Protein AF-A0AAX0TQ65-F1 (afdb_monomer)

pLD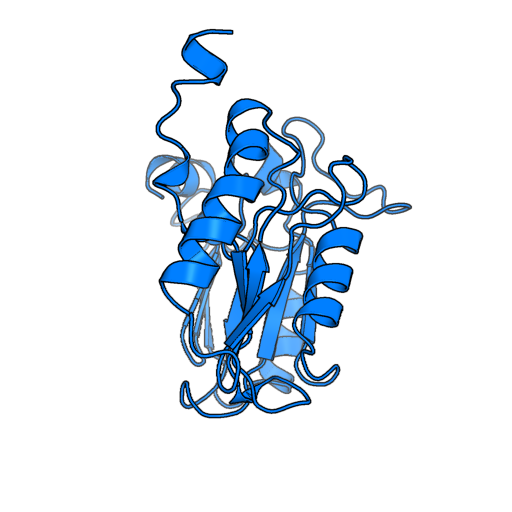DT: mean 98.59, std 0.8, range [89.56, 98.94]

InterPro domains:
  IPR007079 Succinylarginine dihydrolase [PF04996] (2-208)
  IPR037031 Succinylarginine dihydrolase superfamily [G3DSA:3.75.10.20] (1-208)

Solvent-accessible surface area (backbone atoms only — not comparable to full-atom values): 10838 Å² total; per-residue (Å²): 107,70,69,50,77,65,62,72,64,78,74,57,54,52,35,48,30,34,77,31,57,31,53,38,20,78,84,55,33,31,18,33,33,28,16,25,28,45,79,40,70,58,48,36,67,42,34,72,57,49,47,53,51,48,45,67,75,53,57,55,67,88,51,29,46,79,41,77,47,56,67,87,38,80,74,34,7,25,47,25,33,32,28,49,37,52,34,20,67,57,88,79,43,64,40,40,34,40,38,47,18,32,35,46,91,98,49,85,73,44,39,89,78,36,78,56,41,26,17,42,63,23,50,54,49,48,41,57,74,31,35,45,40,76,93,29,60,44,79,44,51,40,18,31,72,42,28,51,64,62,42,71,44,46,60,48,43,36,52,55,52,40,34,35,38,43,28,40,69,62,42,36,66,56,43,73,60,52,54,50,51,44,52,75,72,27,75,81,46,40,78,47,66,46,50,55,95,82,50,38,70,66,53,36,61,74,74,89

Foldseek 3Di:
DVCLQPDPVVVPCLQQWAWDQLQFAPLSAIETEGFCQLVRSSCNVCQVVSLVVCCVVVVPPVRYDYHGYDDNDQQQQGRHNLQKAWEAADPNHHTAIEGEWQEEPPDPQHADAAHTRGYPVNVVVSCVRRRGDPLRYDYFYFRNVLVNLPCNGLNLAWHDDYLEIEGEQRGGPPVVVVQVVSPVRYPPHDYHYDYCVVANSNNSNVVD

Nearest PDB structures (foldseek):
  1yni-assembly2_C  TM=1.004E+00  e=3.865E-44  Escherichia coli
  1ynh-assembly2_C  TM=1.003E+00  e=1.801E-43  Escherichia coli
  1ynf-assembly1_F  TM=1.004E+00  e=1.315E-42  Escherichia coli
  8hl5-assembly1_AS3P  TM=2.923E-01  e=5.019E+00  Sulfolobus acidocaldarius DSM 639

Structure (mmCIF, N/CA/C/O backbone):
data_AF-A0AAX0TQ65-F1
#
_entry.id   AF-A0AAX0TQ65-F1
#
loop_
_atom_site.group_PDB
_atom_site.id
_atom_site.type_symbol
_atom_site.label_atom_id
_atom_site.label_alt_id
_atom_site.label_comp_id
_atom_site.label_asym_id
_atom_site.label_entity_id
_atom_site.label_seq_id
_atom_site.pdbx_PDB_ins_code
_atom_site.Cartn_x
_atom_site.Cartn_y
_atom_site.Cartn_z
_atom_site.occupancy
_atom_site.B_iso_or_equiv
_atom_site.auth_seq_id
_atom_site.auth_comp_id
_atom_site.auth_asym_id
_atom_site.auth_atom_id
_atom_site.pdbx_PDB_model_num
ATOM 1 N N . TRP A 1 1 ? 3.500 25.730 -11.148 1.00 96.25 1 TRP A N 1
ATOM 2 C CA . TRP A 1 1 ? 2.752 25.697 -9.876 1.00 96.25 1 TRP A CA 1
ATOM 3 C C . TRP A 1 1 ? 1.247 25.542 -10.043 1.00 96.25 1 TRP A C 1
ATOM 5 O O . TRP A 1 1 ? 0.735 24.639 -9.406 1.00 96.25 1 TRP A O 1
ATOM 15 N N . LEU A 1 2 ? 0.541 26.310 -10.895 1.00 98.31 2 LEU A N 1
ATOM 16 C CA . LEU A 1 2 ? -0.923 26.154 -11.071 1.00 98.31 2 LEU A CA 1
ATOM 17 C C . LEU A 1 2 ? -1.361 24.701 -11.324 1.00 98.31 2 LEU A C 1
ATOM 19 O O . LEU A 1 2 ? -2.196 24.185 -10.591 1.00 98.31 2 LEU A O 1
ATOM 23 N N . SER A 1 3 ? -0.735 24.017 -12.289 1.00 98.50 3 SER A N 1
ATOM 24 C CA . SER A 1 3 ? -0.988 22.587 -12.542 1.00 98.50 3 SER A CA 1
ATOM 25 C C . SER A 1 3 ? -0.781 21.720 -11.289 1.00 98.50 3 SER A C 1
ATOM 27 O O . SER A 1 3 ? -1.604 20.863 -10.993 1.00 98.50 3 SER A O 1
ATOM 29 N N . SER A 1 4 ? 0.267 21.986 -10.505 1.00 98.12 4 SER A N 1
ATOM 30 C CA . SER A 1 4 ? 0.607 21.222 -9.300 1.00 98.12 4 SER A CA 1
ATOM 31 C C . SER A 1 4 ? -0.415 21.354 -8.168 1.00 98.12 4 SER A C 1
ATOM 33 O O . SER A 1 4 ? -0.498 20.452 -7.347 1.00 98.12 4 SER A O 1
ATOM 35 N N . VAL A 1 5 ? -1.173 22.452 -8.113 1.00 98.56 5 VAL A N 1
ATOM 36 C CA . VAL A 1 5 ? -2.198 22.706 -7.080 1.00 98.56 5 VAL A CA 1
ATOM 37 C C . VAL A 1 5 ? -3.630 22.585 -7.614 1.00 98.56 5 VAL A C 1
ATOM 39 O O . VAL A 1 5 ? -4.576 22.871 -6.893 1.00 98.56 5 VAL A O 1
ATOM 42 N N . SER A 1 6 ? -3.788 22.169 -8.875 1.00 98.50 6 SER A N 1
ATOM 43 C CA . SER A 1 6 ? -5.090 21.964 -9.539 1.00 98.50 6 SER A CA 1
ATOM 44 C C . SER A 1 6 ? -5.262 20.526 -10.043 1.00 98.50 6 SER A C 1
ATOM 46 O O . SER A 1 6 ? -6.123 20.249 -10.875 1.00 98.50 6 SER A O 1
ATOM 48 N N . SER A 1 7 ? -4.401 19.613 -9.587 1.00 98.69 7 SER A N 1
ATOM 49 C CA . SER A 1 7 ? -4.507 18.187 -9.882 1.00 98.69 7 SER A CA 1
ATOM 50 C C . SER A 1 7 ? -5.763 17.607 -9.232 1.00 98.69 7 SER A C 1
ATOM 52 O O . SER A 1 7 ? -6.006 17.829 -8.049 1.00 98.69 7 SER A O 1
ATOM 54 N N . ALA A 1 8 ? -6.512 16.795 -9.977 1.00 98.69 8 ALA A N 1
ATOM 55 C CA . ALA A 1 8 ? -7.621 16.001 -9.445 1.00 98.69 8 ALA A CA 1
ATOM 56 C C . ALA A 1 8 ? -7.155 14.665 -8.828 1.00 98.69 8 ALA A C 1
ATOM 58 O O . ALA A 1 8 ? -7.966 13.770 -8.609 1.00 98.69 8 ALA A O 1
ATOM 59 N N . SER A 1 9 ? -5.860 14.526 -8.519 1.00 98.69 9 SER A N 1
ATOM 60 C CA . SER A 1 9 ? -5.256 13.297 -7.986 1.00 98.69 9 SER A CA 1
ATOM 61 C C . SER A 1 9 ? -5.877 12.695 -6.716 1.00 98.69 9 SER A C 1
ATOM 63 O O . SER A 1 9 ? -5.803 11.468 -6.607 1.00 98.69 9 SER A O 1
ATOM 65 N N . PRO A 1 10 ? -6.569 13.445 -5.826 1.00 98.69 10 PRO A N 1
ATOM 66 C CA . PRO A 1 10 ? -7.361 12.835 -4.753 1.00 98.69 10 PRO A CA 1
ATOM 67 C C . PRO A 1 10 ? -8.395 11.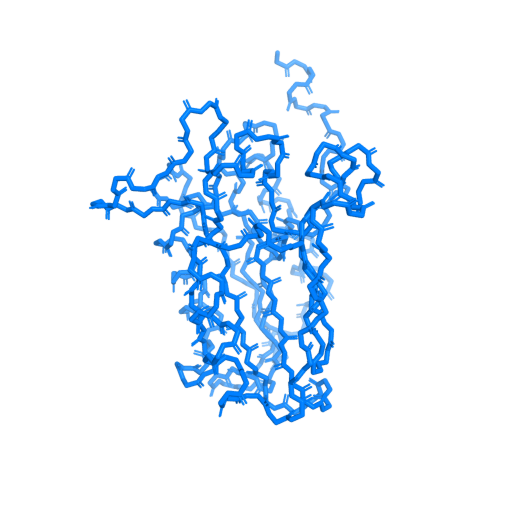797 -5.213 1.00 98.69 10 PRO A C 1
ATOM 69 O O . PRO A 1 10 ? -8.878 11.020 -4.395 1.00 98.69 10 PRO A O 1
ATOM 72 N N . MET A 1 11 ? -8.752 11.760 -6.505 1.00 98.25 11 MET A N 1
ATOM 73 C CA . MET A 1 11 ? -9.646 10.738 -7.058 1.00 98.25 11 MET A C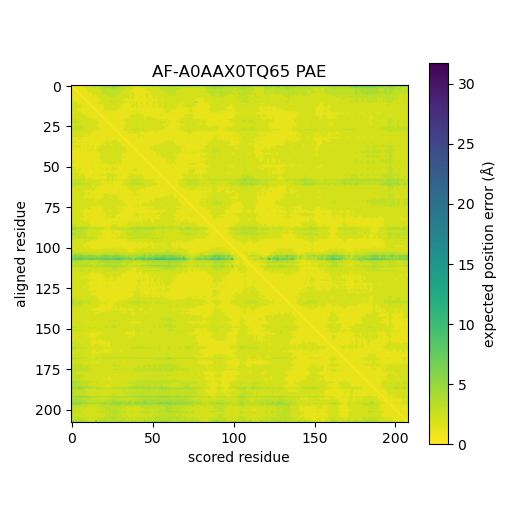A 1
ATOM 74 C C . MET A 1 11 ? -9.113 9.303 -6.892 1.00 98.25 11 MET A C 1
ATOM 76 O O . MET A 1 11 ? -9.902 8.361 -6.832 1.00 98.25 11 MET A O 1
ATOM 80 N N . TRP A 1 12 ? -7.790 9.117 -6.803 1.00 98.44 12 TRP A N 1
ATOM 81 C CA . TRP A 1 12 ? -7.162 7.807 -6.609 1.00 98.44 12 TRP A CA 1
ATOM 82 C C . TRP A 1 12 ? -7.067 7.464 -5.121 1.00 98.44 12 TRP A C 1
ATOM 84 O O . TRP A 1 12 ? -6.007 7.551 -4.492 1.00 98.44 12 TRP A O 1
ATOM 94 N N . VAL A 1 13 ? -8.210 7.062 -4.562 1.00 98.56 13 VAL A N 1
ATOM 95 C CA . VAL A 1 13 ? -8.387 6.802 -3.123 1.00 98.56 13 VAL A CA 1
ATOM 96 C C . VAL A 1 13 ? -7.695 5.536 -2.616 1.00 98.56 13 VAL A C 1
ATOM 98 O O . VAL A 1 13 ? -7.539 5.387 -1.408 1.00 98.56 13 VAL A O 1
ATOM 101 N N . ALA A 1 14 ? -7.193 4.669 -3.505 1.00 98.38 14 ALA A N 1
ATOM 102 C CA . ALA A 1 14 ? -6.289 3.579 -3.120 1.00 98.38 14 ALA A CA 1
ATOM 103 C C . ALA A 1 14 ? -5.051 4.103 -2.369 1.00 98.38 14 ALA A C 1
ATOM 105 O O . ALA A 1 14 ? -4.477 3.405 -1.541 1.00 98.38 14 ALA A O 1
ATOM 106 N N . ASN A 1 15 ? -4.669 5.360 -2.603 1.00 98.88 15 ASN A N 1
ATOM 107 C CA . ASN A 1 15 ? -3.554 5.995 -1.916 1.00 98.88 15 ASN A CA 1
ATOM 108 C C . ASN A 1 15 ? -3.974 6.913 -0.762 1.00 98.88 15 ASN A C 1
ATOM 110 O O . ASN A 1 15 ? -3.117 7.563 -0.186 1.00 98.88 15 ASN A O 1
ATOM 114 N N . ALA A 1 16 ? -5.263 7.022 -0.432 1.00 98.81 16 ALA A N 1
ATOM 115 C CA . ALA A 1 16 ? -5.721 7.968 0.588 1.00 98.81 16 ALA A CA 1
ATOM 116 C C . ALA A 1 16 ? -5.214 7.594 1.991 1.00 98.81 16 ALA A C 1
ATOM 118 O O . ALA A 1 16 ? -4.776 8.448 2.762 1.00 98.81 16 ALA A O 1
ATOM 119 N N . ALA A 1 17 ? -5.286 6.307 2.324 1.00 98.94 17 ALA A N 1
ATOM 120 C CA . ALA A 1 17 ? -4.928 5.774 3.630 1.00 98.94 17 ALA A CA 1
ATOM 121 C C . ALA A 1 17 ? -4.616 4.277 3.539 1.00 98.94 17 ALA A C 1
ATOM 123 O O . ALA A 1 17 ? -4.943 3.625 2.547 1.00 98.94 17 ALA A O 1
ATOM 124 N N . THR A 1 18 ? -4.042 3.726 4.605 1.00 98.94 18 THR A N 1
ATOM 125 C CA . THR A 1 18 ? -3.977 2.279 4.840 1.00 98.94 18 THR A CA 1
ATOM 126 C C . THR A 1 18 ? -4.981 1.884 5.915 1.00 98.94 18 THR A C 1
ATOM 128 O O . THR A 1 18 ? -5.028 2.506 6.980 1.00 98.94 18 THR A O 1
ATOM 131 N N . ILE A 1 19 ? -5.752 0.828 5.657 1.00 98.94 19 ILE A N 1
ATOM 132 C CA . ILE A 1 19 ? -6.853 0.381 6.514 1.00 98.94 19 ILE A CA 1
ATOM 133 C C . ILE A 1 19 ? -6.451 -0.873 7.293 1.00 98.94 19 ILE A C 1
ATOM 135 O O . ILE A 1 19 ? -5.887 -1.804 6.721 1.00 98.94 19 ILE A O 1
ATOM 139 N N . ALA A 1 20 ? -6.814 -0.936 8.572 1.00 98.94 20 ALA A N 1
ATOM 140 C CA . ALA A 1 20 ? -6.832 -2.174 9.341 1.00 98.94 20 ALA A CA 1
ATOM 141 C C . ALA A 1 20 ? -8.258 -2.454 9.846 1.00 98.94 20 ALA A C 1
ATOM 143 O O . ALA A 1 20 ? -8.790 -1.675 10.642 1.00 98.94 20 ALA A O 1
ATOM 144 N N . PRO A 1 21 ? -8.905 -3.538 9.375 1.00 98.94 21 PRO A N 1
ATOM 145 C CA . PRO A 1 21 ? -10.189 -3.980 9.910 1.00 98.94 21 PRO A CA 1
ATOM 146 C C . PRO A 1 21 ? -10.095 -4.305 11.400 1.00 98.94 21 PRO A C 1
ATOM 148 O O . PRO A 1 21 ? -9.078 -4.826 11.846 1.00 98.94 21 PRO A O 1
ATOM 151 N N . SER A 1 22 ? -11.189 -4.112 12.138 1.00 98.88 22 SER A N 1
ATOM 152 C CA . SER A 1 22 ? -11.272 -4.406 13.579 1.00 98.88 22 SER A CA 1
ATOM 153 C C . SER A 1 22 ? -10.883 -5.835 13.964 1.00 98.88 22 SER A C 1
ATOM 155 O O . SER A 1 22 ? -10.438 -6.077 15.078 1.00 98.88 22 SER A O 1
ATOM 157 N N . ALA A 1 23 ? -11.022 -6.791 13.043 1.00 98.81 23 ALA A N 1
ATOM 158 C CA . ALA A 1 23 ? -10.610 -8.178 13.251 1.00 98.81 23 ALA A CA 1
ATOM 159 C C . ALA A 1 23 ? -9.082 -8.368 13.367 1.00 98.81 23 ALA A C 1
ATOM 161 O O . ALA A 1 23 ? -8.636 -9.439 13.774 1.00 98.81 23 ALA A O 1
ATOM 162 N N . ASP A 1 24 ? -8.283 -7.366 12.990 1.00 98.88 24 ASP A N 1
ATOM 163 C CA . ASP A 1 24 ? -6.817 -7.442 12.978 1.00 98.88 24 ASP A CA 1
ATOM 164 C C . ASP A 1 24 ? -6.155 -6.548 14.033 1.00 98.88 24 ASP A C 1
ATOM 166 O O . ASP A 1 24 ? -4.929 -6.574 14.174 1.00 98.88 24 ASP A O 1
ATOM 170 N N . THR A 1 25 ? -6.937 -5.717 14.723 1.00 98.94 25 THR A N 1
ATOM 171 C CA . THR A 1 25 ? -6.430 -4.607 15.532 1.00 98.94 25 THR A CA 1
ATOM 172 C C . THR A 1 25 ? -6.503 -4.932 17.017 1.00 98.94 25 THR A C 1
ATOM 174 O O . THR A 1 25 ? -7.395 -5.642 17.480 1.00 98.94 25 THR A O 1
ATOM 177 N N . LEU A 1 26 ? -5.531 -4.437 17.784 1.00 98.88 26 LEU A N 1
ATOM 178 C CA . LEU A 1 26 ? -5.386 -4.789 19.201 1.00 98.88 26 LEU A CA 1
ATOM 179 C C . LEU A 1 26 ? -6.545 -4.298 20.083 1.00 98.88 26 LEU A C 1
ATOM 181 O O . LEU A 1 26 ? -6.815 -4.910 21.114 1.00 98.88 26 LEU A O 1
ATOM 185 N N . ASP A 1 27 ? -7.220 -3.217 19.695 1.00 98.81 27 ASP A N 1
ATOM 186 C CA . ASP A 1 27 ? -8.340 -2.623 20.434 1.00 98.81 27 ASP A CA 1
ATOM 187 C C . ASP A 1 27 ? -9.717 -2.941 19.825 1.00 98.81 27 ASP A C 1
ATOM 189 O O . ASP A 1 27 ? -10.740 -2.484 20.338 1.00 98.81 27 ASP A O 1
ATOM 193 N N . GLY A 1 28 ? -9.760 -3.718 18.738 1.00 98.69 28 GLY A N 1
ATOM 194 C CA . GLY A 1 28 ? -10.995 -4.082 18.050 1.00 98.69 28 GLY A CA 1
ATOM 195 C C . GLY A 1 28 ? -11.677 -2.934 17.297 1.00 98.69 28 GLY A C 1
ATOM 196 O O . GLY A 1 28 ? -12.840 -3.083 16.912 1.00 98.69 28 GLY A O 1
ATOM 197 N N . LYS A 1 29 ? -10.999 -1.801 17.058 1.00 98.88 29 LYS A N 1
ATOM 198 C CA . LYS A 1 29 ? -11.504 -0.704 16.214 1.00 98.88 29 LYS A CA 1
ATOM 199 C C . LYS A 1 29 ? -10.999 -0.805 14.782 1.00 98.88 29 LYS A C 1
ATOM 201 O O . LYS A 1 29 ? -9.976 -1.421 14.499 1.00 98.88 29 LYS A O 1
ATOM 206 N N . VAL A 1 30 ? -11.700 -0.162 13.854 1.00 98.94 30 VAL A N 1
ATOM 207 C CA . VAL A 1 30 ? -11.193 0.030 12.492 1.00 98.94 30 VAL A CA 1
ATOM 208 C C . VAL A 1 30 ? -10.208 1.195 12.495 1.00 98.94 30 VAL A C 1
ATOM 210 O O . VAL A 1 30 ? -10.572 2.323 12.833 1.00 98.94 30 VAL A O 1
ATOM 213 N N . HIS A 1 31 ? -8.973 0.940 12.074 1.00 98.94 31 HIS A N 1
ATOM 214 C CA . HIS A 1 31 ? -7.944 1.971 11.971 1.00 98.94 31 HIS A CA 1
ATOM 215 C C . HIS A 1 31 ? -7.700 2.405 10.530 1.00 98.94 31 HIS A C 1
ATOM 217 O O . HIS A 1 31 ? -7.701 1.586 9.609 1.00 98.94 31 HIS A O 1
ATOM 223 N N . LEU A 1 32 ? -7.461 3.704 10.351 1.00 98.94 32 LEU A N 1
ATOM 224 C CA . LEU A 1 32 ? -7.139 4.320 9.072 1.00 98.94 32 LEU A CA 1
ATOM 225 C C . LEU A 1 32 ? -5.972 5.285 9.277 1.00 98.94 32 LEU A C 1
ATOM 227 O O . LEU A 1 32 ? -6.147 6.305 9.933 1.00 98.94 32 LEU A O 1
ATOM 231 N N . THR A 1 33 ? -4.805 5.010 8.701 1.00 98.94 33 THR A N 1
ATOM 232 C CA . THR A 1 33 ? -3.686 5.969 8.701 1.00 98.94 33 THR A CA 1
ATOM 233 C C . THR A 1 33 ? -3.590 6.636 7.341 1.00 98.94 33 THR 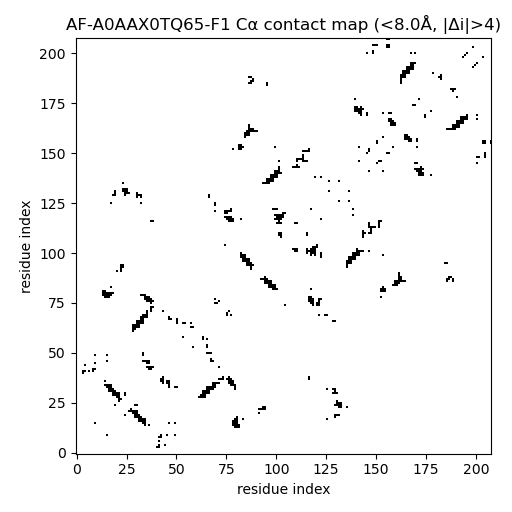A C 1
ATOM 235 O O . THR A 1 33 ? -3.412 5.944 6.339 1.00 98.94 33 THR A O 1
ATOM 238 N N . VAL A 1 34 ? -3.720 7.965 7.307 1.00 98.94 34 VAL A N 1
ATOM 239 C CA . VAL A 1 34 ? -3.614 8.770 6.079 1.00 98.94 34 VAL A CA 1
ATOM 240 C C . VAL A 1 34 ? -2.221 8.606 5.468 1.00 98.94 34 VAL A C 1
ATOM 242 O O . VAL A 1 34 ? -1.221 8.669 6.178 1.00 98.94 34 VAL A O 1
ATOM 245 N N . ALA A 1 35 ? -2.135 8.423 4.153 1.00 98.94 35 ALA A N 1
ATOM 246 C CA . ALA A 1 35 ? -0.844 8.345 3.478 1.00 98.94 35 ALA A CA 1
ATOM 247 C C . ALA A 1 35 ? -0.279 9.751 3.239 1.00 98.94 35 ALA A C 1
ATOM 249 O O . ALA A 1 35 ? -1.007 10.677 2.873 1.00 98.94 35 ALA A O 1
ATOM 250 N N . ASN A 1 36 ? 1.028 9.935 3.428 1.00 98.88 36 ASN A N 1
ATOM 251 C CA . ASN A 1 36 ? 1.634 11.258 3.257 1.00 98.88 36 ASN A CA 1
ATOM 252 C C . ASN A 1 36 ? 1.880 11.629 1.788 1.00 98.88 36 ASN A C 1
ATOM 254 O O . ASN A 1 36 ? 1.964 12.818 1.476 1.00 98.88 36 ASN A O 1
ATOM 258 N N . LEU A 1 37 ? 1.986 10.640 0.894 1.00 98.81 37 LEU A N 1
ATOM 259 C CA . LEU A 1 37 ? 2.198 10.822 -0.544 1.00 98.81 37 LEU A CA 1
ATOM 260 C C . LEU A 1 37 ? 3.402 11.713 -0.861 1.00 98.81 37 LEU A C 1
ATOM 262 O O . LEU A 1 37 ? 3.424 12.463 -1.843 1.00 98.81 37 LEU A O 1
ATOM 266 N N . ASN A 1 38 ? 4.425 11.624 -0.006 1.00 98.81 38 ASN A N 1
ATOM 267 C CA . ASN A 1 38 ? 5.557 12.541 0.020 1.00 98.81 38 ASN A CA 1
ATOM 268 C C . ASN A 1 38 ? 6.321 12.601 -1.312 1.00 98.81 38 ASN A C 1
ATOM 270 O O . ASN A 1 38 ? 6.887 13.635 -1.662 1.00 98.81 38 ASN A O 1
ATOM 274 N N . ASN A 1 39 ? 6.334 11.507 -2.083 1.00 98.56 39 ASN A N 1
ATOM 275 C CA . ASN A 1 39 ? 7.136 11.425 -3.301 1.00 98.56 39 ASN A CA 1
ATOM 276 C C . ASN A 1 39 ? 6.712 12.439 -4.377 1.00 98.56 39 ASN A C 1
ATOM 278 O O . ASN A 1 39 ? 7.547 12.867 -5.178 1.00 98.56 39 ASN A O 1
ATOM 282 N N . LYS A 1 40 ? 5.422 12.795 -4.442 1.00 98.56 40 LYS A N 1
ATOM 283 C CA . LYS A 1 40 ? 4.873 13.683 -5.473 1.00 98.56 40 LYS A CA 1
ATOM 284 C C . LYS A 1 40 ? 4.262 14.913 -4.823 1.00 98.56 40 LYS A C 1
ATOM 286 O O . LYS A 1 40 ? 3.215 14.816 -4.207 1.00 98.56 40 LYS A O 1
ATOM 291 N N . PHE A 1 41 ? 4.847 16.088 -5.067 1.00 98.75 41 PHE A N 1
ATOM 292 C CA . PHE A 1 41 ? 4.376 17.349 -4.478 1.00 98.75 41 PHE A CA 1
ATOM 293 C C . PHE A 1 41 ? 2.866 17.588 -4.647 1.00 98.75 41 PHE A C 1
ATOM 295 O O . PHE A 1 41 ? 2.182 17.888 -3.680 1.00 98.75 41 PHE A O 1
ATOM 302 N N . HIS A 1 42 ? 2.324 17.409 -5.857 1.00 98.75 42 HIS A N 1
ATOM 303 C CA . HIS A 1 42 ? 0.888 17.613 -6.093 1.00 98.75 42 HIS A CA 1
ATOM 304 C C . HIS A 1 42 ? 0.001 16.644 -5.291 1.00 98.75 42 HIS A C 1
ATOM 306 O O . HIS A 1 42 ? -1.147 16.978 -5.021 1.00 98.75 42 HIS A O 1
ATOM 312 N N . ARG A 1 43 ? 0.537 15.479 -4.891 1.00 98.81 43 ARG A N 1
ATOM 313 C CA . ARG A 1 43 ? -0.148 14.493 -4.049 1.00 98.81 43 ARG A CA 1
ATOM 314 C C . ARG A 1 43 ? 0.109 14.667 -2.557 1.00 98.81 43 ARG A C 1
ATOM 316 O O . ARG A 1 43 ? -0.777 14.408 -1.756 1.00 98.81 43 ARG A O 1
ATOM 323 N N . SER A 1 44 ? 1.272 15.173 -2.151 1.00 98.75 44 SER A N 1
ATOM 324 C CA . SER A 1 44 ? 1.554 15.426 -0.731 1.00 98.75 44 SER A CA 1
ATOM 325 C C . SER A 1 44 ? 0.632 16.490 -0.121 1.00 98.75 44 SER A C 1
ATOM 327 O O . SER A 1 44 ? 0.468 16.552 1.094 1.00 98.75 44 SER A O 1
ATOM 329 N N . LEU A 1 45 ? 0.016 17.330 -0.962 1.00 98.75 45 LEU A N 1
ATOM 330 C CA . LEU A 1 45 ? -0.998 18.311 -0.560 1.00 98.75 45 LEU A CA 1
ATOM 331 C C . LEU A 1 45 ? -2.338 17.667 -0.160 1.00 98.75 45 LEU A C 1
ATOM 333 O O . LEU A 1 45 ? -3.164 18.333 0.458 1.00 98.75 45 LEU A O 1
ATOM 337 N N . GLU A 1 46 ? -2.567 16.397 -0.508 1.00 98.88 46 GLU A N 1
ATOM 338 C CA . GLU A 1 46 ? -3.847 15.709 -0.301 1.00 98.88 46 GLU A CA 1
ATOM 339 C C . GLU A 1 46 ? -4.090 15.357 1.173 1.00 98.88 46 GLU A C 1
ATOM 341 O O . GLU A 1 46 ? -5.241 15.353 1.617 1.00 98.88 46 GLU A O 1
ATOM 346 N N . ALA A 1 47 ? -3.030 15.077 1.941 1.00 98.81 47 ALA A N 1
ATOM 347 C CA . ALA A 1 47 ? -3.136 14.463 3.267 1.00 98.81 47 ALA A CA 1
ATOM 348 C C . ALA A 1 47 ? -4.026 15.240 4.267 1.00 98.81 47 ALA A C 1
ATOM 350 O O . ALA A 1 47 ? -4.913 14.615 4.849 1.00 98.81 47 ALA A O 1
ATOM 351 N N . PRO A 1 48 ? -3.904 16.576 4.445 1.00 98.88 48 PRO A N 1
ATOM 352 C CA . PRO A 1 48 ? -4.728 17.302 5.422 1.00 98.88 48 PRO A CA 1
ATOM 353 C C . PRO A 1 48 ? -6.232 17.265 5.103 1.00 98.88 48 PRO A C 1
ATOM 355 O O . PRO A 1 48 ? -7.076 17.135 5.994 1.00 98.88 48 PRO A O 1
ATOM 358 N N . VAL A 1 49 ? -6.583 17.363 3.816 1.00 98.88 49 VAL A N 1
ATOM 359 C CA . VAL A 1 49 ? -7.984 17.317 3.374 1.00 98.88 49 VAL A CA 1
ATOM 360 C C . VAL A 1 49 ? -8.506 15.885 3.424 1.00 98.88 49 VAL A C 1
ATOM 362 O O . VAL A 1 49 ? -9.626 15.665 3.873 1.00 98.88 49 VAL A O 1
ATOM 365 N N . THR A 1 50 ? -7.684 14.904 3.049 1.00 98.94 50 THR A N 1
ATOM 366 C CA . THR A 1 50 ? -8.019 13.477 3.164 1.00 98.94 50 THR A CA 1
ATOM 367 C C . THR A 1 50 ? -8.325 13.095 4.608 1.00 98.94 50 THR A C 1
ATOM 369 O O . THR A 1 50 ? -9.340 12.454 4.860 1.00 98.94 50 THR A O 1
ATOM 372 N N . GLU A 1 51 ? -7.519 13.551 5.571 1.00 98.94 51 GLU A N 1
ATOM 373 C CA . GLU A 1 51 ? -7.786 13.344 6.998 1.00 98.94 51 GLU A CA 1
ATOM 374 C C . GLU A 1 51 ? -9.147 13.921 7.409 1.00 98.94 51 GLU A C 1
ATOM 376 O O . GLU A 1 51 ? -9.941 13.244 8.063 1.00 98.94 51 GLU A O 1
ATOM 381 N N . SER A 1 52 ? -9.440 15.152 6.979 1.00 98.88 52 SER A N 1
ATOM 382 C CA . SER A 1 52 ? -10.713 15.822 7.269 1.00 98.88 52 SER A CA 1
ATOM 383 C C . SER A 1 52 ? -11.906 15.050 6.693 1.00 98.88 52 SER A C 1
ATOM 385 O O . SER A 1 52 ? -12.913 14.861 7.376 1.00 98.88 52 SER A O 1
ATOM 387 N N . LEU A 1 53 ? -11.785 14.559 5.456 1.00 98.88 53 LEU A N 1
ATOM 388 C CA . LEU A 1 53 ? -12.818 13.763 4.791 1.00 98.88 53 LEU A CA 1
ATOM 389 C C . LEU A 1 53 ? -13.029 12.413 5.482 1.00 98.88 53 LEU A C 1
ATOM 391 O O . LEU A 1 53 ? -14.171 12.027 5.724 1.00 98.88 53 LEU A O 1
ATOM 395 N N . LEU A 1 54 ? -11.951 11.710 5.838 1.00 98.88 54 LEU A N 1
ATOM 396 C CA . LEU A 1 54 ? -12.046 10.429 6.535 1.00 98.88 54 LEU A CA 1
ATOM 397 C C . LEU A 1 54 ? -12.691 10.590 7.911 1.00 98.88 54 LEU A C 1
ATOM 399 O O . LEU A 1 54 ? -13.571 9.804 8.238 1.00 98.88 54 LEU A O 1
ATOM 403 N N . LYS A 1 55 ? -12.336 11.624 8.683 1.00 98.88 55 LYS A N 1
ATOM 404 C CA . LYS A 1 55 ? -12.988 11.907 9.974 1.00 98.88 55 LYS A CA 1
ATOM 405 C C . LYS A 1 55 ? -14.463 12.276 9.822 1.00 98.88 55 LYS A C 1
ATOM 407 O O . LYS A 1 55 ? -15.263 11.921 10.677 1.00 98.88 55 LYS A O 1
ATOM 412 N N . ALA A 1 56 ? -14.846 12.954 8.740 1.00 98.75 56 ALA A N 1
ATOM 413 C CA . ALA A 1 56 ? -16.251 13.262 8.476 1.00 98.75 56 ALA A CA 1
ATOM 414 C C . ALA A 1 56 ? -17.067 12.004 8.111 1.00 98.75 56 ALA A C 1
ATOM 416 O O . ALA A 1 56 ? -18.190 11.831 8.590 1.00 98.75 56 ALA A O 1
ATOM 417 N N . ILE A 1 57 ? -16.503 11.117 7.283 1.00 98.81 57 ILE A N 1
ATOM 418 C CA . ILE A 1 57 ? -17.153 9.871 6.842 1.00 98.81 57 ILE A CA 1
ATOM 419 C C . ILE A 1 57 ? -17.199 8.842 7.981 1.00 98.81 57 ILE A C 1
ATOM 421 O O . ILE A 1 57 ? -18.254 8.288 8.279 1.00 98.81 57 ILE A O 1
ATOM 425 N N . PHE A 1 58 ? -16.064 8.604 8.636 1.00 98.69 58 PHE A N 1
ATOM 426 C CA . PHE A 1 58 ? -15.867 7.631 9.711 1.00 98.69 58 PHE A CA 1
ATOM 427 C C . PHE A 1 58 ? -15.871 8.333 11.079 1.00 98.69 58 PHE A C 1
ATOM 429 O O . PHE A 1 58 ? -14.904 8.255 11.832 1.00 98.69 58 PHE A O 1
ATOM 436 N N . ASN A 1 59 ? -16.952 9.062 11.370 1.00 98.50 59 ASN A N 1
ATOM 437 C CA . ASN A 1 59 ? -17.038 9.981 12.517 1.00 98.50 59 ASN A CA 1
ATOM 438 C C . ASN A 1 59 ? -17.316 9.316 13.877 1.00 98.50 59 ASN A C 1
ATOM 440 O O . ASN A 1 59 ? -17.197 9.968 14.911 1.00 98.50 59 ASN A O 1
ATOM 444 N N . ASP A 1 60 ? -17.695 8.038 13.893 1.00 98.69 60 ASP A N 1
ATOM 445 C CA . ASP A 1 60 ? -17.967 7.307 15.130 1.00 98.69 60 ASP A CA 1
ATOM 446 C C . ASP A 1 60 ? -16.648 6.841 15.770 1.00 98.69 60 ASP A C 1
ATOM 448 O O . ASP A 1 60 ? -16.124 5.772 15.450 1.00 98.69 60 ASP A O 1
ATOM 452 N N . GLU A 1 61 ? -16.093 7.661 16.664 1.00 98.31 61 GLU A N 1
ATOM 453 C CA . GLU A 1 61 ? -14.794 7.420 17.313 1.00 98.31 61 GLU A CA 1
ATOM 454 C C . GLU A 1 61 ? -14.770 6.170 18.215 1.00 98.31 61 GLU A C 1
ATOM 456 O O . GLU A 1 61 ? -13.697 5.672 18.577 1.00 98.31 61 GLU A O 1
ATOM 461 N N . GLU A 1 62 ? -15.931 5.608 18.571 1.00 98.56 62 GLU A N 1
ATOM 462 C CA . GLU A 1 62 ? -15.994 4.322 19.274 1.00 98.56 62 GLU A CA 1
ATOM 463 C C . GLU A 1 62 ? -15.664 3.152 18.340 1.00 98.56 62 GLU A C 1
ATOM 465 O O . GLU A 1 62 ? -15.192 2.115 18.804 1.00 98.56 62 GLU A O 1
ATOM 470 N N . LYS A 1 63 ? -15.871 3.318 17.028 1.00 98.81 63 LYS A N 1
ATOM 471 C CA . LYS A 1 63 ? -15.685 2.272 16.008 1.00 98.81 63 LYS A CA 1
ATOM 472 C C . LYS A 1 63 ? -14.488 2.529 15.101 1.00 98.81 63 LYS A C 1
ATOM 474 O O . LYS A 1 63 ? -13.890 1.570 14.608 1.00 98.81 63 LYS A O 1
ATOM 479 N N . PHE A 1 64 ? -14.139 3.794 14.884 1.00 98.94 64 PHE A N 1
ATOM 480 C CA . PHE A 1 64 ? -13.102 4.219 13.951 1.00 98.94 64 PHE A CA 1
ATOM 481 C C . PHE A 1 64 ? -12.001 5.012 14.649 1.00 98.94 64 PHE A C 1
ATOM 483 O O . PHE A 1 64 ? -12.225 5.745 15.607 1.00 98.94 64 PHE A O 1
ATOM 490 N N . SER A 1 65 ? -10.778 4.873 14.153 1.00 98.94 65 SER A N 1
ATOM 491 C CA . SER A 1 65 ? -9.622 5.640 14.606 1.00 98.94 65 SER A CA 1
ATOM 492 C C . SER A 1 65 ? -8.817 6.096 13.395 1.00 98.94 65 SER A C 1
ATOM 494 O O . SER A 1 65 ? -8.091 5.312 12.780 1.00 98.94 65 SER A O 1
ATOM 496 N N . VAL A 1 66 ? -9.003 7.368 13.031 1.00 98.94 66 VAL A N 1
ATOM 497 C CA . VAL A 1 66 ? -8.304 8.019 11.918 1.00 98.94 66 VAL A CA 1
ATOM 498 C C . VAL A 1 66 ? -7.030 8.676 12.436 1.00 98.94 66 VAL A C 1
ATOM 500 O O . VAL A 1 66 ? -7.084 9.612 13.235 1.00 98.94 66 VAL A O 1
ATOM 503 N N . HIS A 1 67 ? -5.891 8.210 11.940 1.00 98.88 67 HIS A N 1
ATOM 504 C CA . HIS A 1 67 ? -4.566 8.717 12.264 1.00 98.88 67 HIS A CA 1
ATOM 505 C C . HIS A 1 67 ? -4.070 9.664 11.179 1.00 98.88 67 HIS A C 1
ATOM 507 O O . HIS A 1 67 ? -4.222 9.397 9.982 1.00 98.88 67 HIS A O 1
ATOM 513 N N . SER A 1 68 ? -3.437 10.753 11.605 1.00 98.88 68 SER A N 1
ATOM 514 C CA . SER A 1 68 ? -2.744 11.669 10.703 1.00 98.88 68 SER A CA 1
ATOM 515 C C . SER A 1 68 ? -1.612 10.972 9.953 1.00 98.88 68 SER A C 1
ATOM 517 O O . SER A 1 68 ? -1.074 9.951 10.388 1.00 98.88 68 SER A O 1
ATOM 519 N N . ALA A 1 69 ? -1.230 11.560 8.822 1.00 98.94 69 ALA A N 1
ATOM 520 C CA . ALA A 1 69 ? -0.168 11.017 7.995 1.00 98.94 69 ALA A CA 1
ATOM 521 C C . ALA A 1 69 ? 1.201 11.042 8.681 1.00 98.94 69 ALA A C 1
ATOM 523 O O . ALA A 1 69 ? 1.488 11.891 9.530 1.00 98.94 69 ALA A O 1
ATOM 524 N N . LEU A 1 70 ? 2.078 10.129 8.257 1.00 98.88 70 LEU A N 1
ATOM 525 C CA . LEU A 1 70 ? 3.479 10.125 8.675 1.00 98.88 70 LEU A CA 1
ATOM 526 C C . LEU A 1 70 ? 4.197 11.432 8.275 1.00 98.88 70 LEU A C 1
ATOM 528 O O . LEU A 1 70 ? 3.801 12.077 7.298 1.00 98.88 70 LEU A O 1
ATOM 532 N N . PRO A 1 71 ? 5.297 11.809 8.963 1.00 98.88 71 PRO A N 1
ATOM 533 C CA . PRO A 1 71 ? 6.088 12.987 8.615 1.00 98.88 71 PRO A CA 1
ATOM 534 C C . PRO A 1 71 ? 6.455 13.057 7.126 1.00 98.88 71 PRO A C 1
ATOM 536 O O . PRO A 1 71 ? 6.821 12.054 6.515 1.00 98.88 71 PRO A O 1
ATOM 539 N N . GLN A 1 72 ? 6.387 14.261 6.555 1.00 98.81 72 GLN A N 1
ATOM 540 C CA . GLN A 1 72 ? 6.611 14.530 5.131 1.00 98.81 72 GLN A CA 1
ATOM 541 C C . GLN A 1 72 ? 8.103 14.521 4.760 1.00 98.81 72 GLN A C 1
ATOM 543 O O . GLN A 1 72 ? 8.680 15.544 4.387 1.00 98.81 72 GLN A O 1
ATOM 548 N N . VAL A 1 73 ? 8.734 13.352 4.853 1.00 98.75 73 VAL A N 1
ATOM 549 C CA . VAL A 1 73 ? 10.140 13.136 4.494 1.00 98.75 73 VAL A CA 1
ATOM 550 C C . VAL A 1 73 ? 10.305 11.865 3.675 1.00 98.75 73 VAL A C 1
ATOM 552 O O . VAL A 1 73 ? 9.601 10.880 3.886 1.00 98.75 73 VAL A O 1
ATOM 555 N N . ALA A 1 74 ? 11.304 11.844 2.792 1.00 98.50 74 ALA A N 1
ATOM 556 C CA . ALA A 1 74 ? 11.553 10.695 1.928 1.00 98.50 74 ALA A CA 1
ATOM 557 C C . ALA A 1 74 ? 11.825 9.399 2.715 1.00 98.50 74 ALA A C 1
ATOM 559 O O . ALA A 1 74 ? 11.474 8.325 2.239 1.00 98.50 74 ALA A O 1
ATOM 560 N N . LEU A 1 75 ? 12.415 9.455 3.914 1.00 98.75 75 LEU A N 1
ATOM 561 C CA . LEU A 1 75 ? 12.615 8.266 4.758 1.00 98.75 75 LEU A CA 1
ATOM 562 C C . LEU A 1 75 ? 11.291 7.559 5.106 1.00 98.75 75 LEU A C 1
ATOM 564 O O . LEU A 1 75 ? 11.261 6.343 5.247 1.00 98.75 75 LEU A O 1
ATOM 568 N N . LEU A 1 76 ? 10.190 8.308 5.175 1.00 98.88 76 LEU A N 1
ATOM 569 C CA . LEU A 1 76 ? 8.867 7.824 5.560 1.00 98.88 76 LEU A CA 1
ATOM 570 C C . LEU A 1 76 ? 7.860 7.959 4.410 1.00 98.88 76 LEU A C 1
ATOM 572 O O . LEU A 1 76 ? 6.700 8.274 4.644 1.00 98.88 76 LEU A O 1
ATOM 576 N N . GLY A 1 77 ? 8.298 7.751 3.166 1.00 98.88 77 GLY A N 1
ATOM 577 C CA . GLY A 1 77 ? 7.405 7.782 2.006 1.00 98.88 77 GLY A CA 1
ATOM 578 C C . GLY A 1 77 ? 6.325 6.700 2.090 1.00 98.88 77 GLY A C 1
ATOM 579 O O . GLY A 1 77 ? 6.653 5.512 2.131 1.00 98.88 77 GLY A O 1
ATOM 580 N N . ASP A 1 78 ? 5.061 7.124 2.103 1.00 98.94 78 ASP A N 1
ATOM 581 C CA . ASP A 1 78 ? 3.886 6.262 2.235 1.00 98.94 78 ASP A CA 1
ATOM 582 C C . ASP A 1 78 ? 2.840 6.574 1.159 1.00 98.94 78 ASP A C 1
ATOM 584 O O . ASP A 1 78 ? 2.423 7.723 0.999 1.00 98.94 78 ASP A O 1
ATOM 588 N N . GLU A 1 79 ? 2.405 5.544 0.436 1.00 98.94 79 GLU A N 1
ATOM 589 C CA . GLU A 1 79 ? 1.411 5.614 -0.636 1.00 98.94 79 GLU A CA 1
ATOM 590 C C . GLU A 1 79 ? 0.143 4.800 -0.333 1.00 98.94 79 GLU A C 1
ATOM 592 O O . GLU A 1 79 ? -0.661 4.563 -1.238 1.00 98.94 79 GLU A O 1
ATOM 597 N N . GLY A 1 80 ? -0.058 4.403 0.927 1.00 98.81 80 GLY A N 1
ATOM 598 C CA . GLY A 1 80 ? -1.333 3.886 1.417 1.00 98.81 80 GLY A CA 1
ATOM 599 C C . GLY A 1 80 ? -1.688 2.481 0.924 1.00 98.81 80 GLY A C 1
ATOM 600 O O . GLY A 1 80 ? -0.823 1.641 0.657 1.00 98.81 80 GLY A O 1
ATOM 601 N N . ALA A 1 81 ? -2.993 2.226 0.791 1.00 98.88 81 ALA A N 1
ATOM 602 C CA . ALA A 1 81 ? -3.536 0.911 0.463 1.00 98.88 81 ALA A CA 1
ATOM 603 C C . ALA A 1 81 ? -3.111 0.352 -0.908 1.00 98.88 81 ALA A C 1
ATOM 605 O O . ALA A 1 81 ? -3.128 -0.861 -1.083 1.00 98.88 81 ALA A O 1
ATOM 606 N N . ALA A 1 82 ? -2.645 1.182 -1.843 1.00 98.81 82 ALA A N 1
ATOM 607 C CA . ALA A 1 82 ? -2.059 0.729 -3.111 1.00 98.81 82 ALA A CA 1
ATOM 608 C C . ALA A 1 82 ? -0.841 -0.203 -2.922 1.00 98.81 82 ALA A C 1
ATOM 610 O O . ALA A 1 82 ? -0.480 -0.971 -3.813 1.00 98.81 82 ALA A O 1
ATOM 611 N N . ASN A 1 83 ? -0.207 -0.151 -1.746 1.00 98.94 83 ASN A N 1
ATOM 612 C CA . ASN A 1 83 ? 0.894 -1.023 -1.336 1.00 98.94 83 ASN A CA 1
ATOM 613 C C . ASN A 1 83 ? 0.517 -1.988 -0.200 1.00 98.94 83 ASN A C 1
ATOM 615 O O . ASN A 1 83 ? 1.384 -2.622 0.407 1.00 98.94 83 ASN A O 1
ATOM 619 N N . HIS A 1 84 ? -0.776 -2.117 0.092 1.00 98.94 84 HIS A N 1
ATOM 620 C CA . HIS A 1 84 ? -1.308 -2.975 1.141 1.00 98.94 84 HIS A CA 1
ATOM 621 C C . HIS A 1 84 ? -2.127 -4.116 0.550 1.00 98.94 84 HIS A C 1
ATOM 623 O O . HIS A 1 84 ? -2.755 -4.004 -0.497 1.00 98.94 84 HIS A O 1
ATOM 629 N N . ASN A 1 85 ? -2.105 -5.246 1.240 1.00 98.94 85 ASN A N 1
ATOM 630 C CA . ASN A 1 85 ? -2.818 -6.453 0.870 1.00 98.94 85 ASN A CA 1
ATOM 631 C C . ASN A 1 85 ? -3.360 -7.114 2.135 1.00 98.94 85 ASN A C 1
ATOM 633 O O . ASN A 1 85 ? -2.724 -7.060 3.190 1.00 98.94 85 ASN A O 1
ATOM 637 N N . ARG A 1 86 ? -4.493 -7.810 2.021 1.00 98.88 86 ARG A N 1
ATOM 638 C CA . ARG A 1 86 ? -5.073 -8.574 3.130 1.00 98.88 86 ARG A CA 1
ATOM 639 C C . ARG A 1 86 ? -5.578 -9.926 2.647 1.00 98.88 86 ARG A C 1
ATOM 641 O O . ARG A 1 86 ? -6.500 -10.005 1.839 1.00 98.88 86 ARG A O 1
ATOM 648 N N . LEU A 1 87 ? -4.980 -10.985 3.181 1.00 98.94 87 LEU A N 1
ATOM 649 C CA . LEU A 1 87 ? -5.254 -12.374 2.824 1.00 98.94 87 LEU A CA 1
ATOM 650 C C . LEU A 1 87 ? -5.888 -13.114 4.006 1.00 98.94 87 LEU A C 1
ATOM 652 O O . LEU A 1 87 ? -5.506 -12.897 5.152 1.00 98.94 87 LEU A O 1
ATOM 656 N N . GLY A 1 88 ? -6.840 -14.007 3.755 1.00 98.69 88 GLY A N 1
ATOM 657 C CA . GLY A 1 88 ? -7.516 -14.752 4.821 1.00 98.69 88 GLY A CA 1
ATOM 658 C C . GLY A 1 88 ? -8.763 -15.497 4.358 1.00 98.69 88 GLY A C 1
ATOM 659 O O . GLY A 1 88 ? -9.048 -15.570 3.164 1.00 98.69 88 GLY A O 1
ATOM 660 N N . GLY A 1 89 ? -9.503 -16.042 5.326 1.00 98.06 89 GLY A N 1
ATOM 661 C CA . GLY A 1 89 ? -10.802 -16.679 5.120 1.00 98.06 89 GLY A CA 1
ATOM 662 C C . GLY A 1 89 ? -11.918 -15.649 4.946 1.00 98.06 89 GLY A C 1
ATOM 663 O O . GLY A 1 89 ? -11.944 -14.902 3.966 1.00 98.06 89 GLY A O 1
ATOM 664 N N . HIS A 1 90 ? -12.879 -15.601 5.868 1.00 98.62 90 HIS A N 1
ATOM 665 C CA . HIS A 1 90 ? -13.923 -14.574 5.821 1.00 98.62 90 HIS A CA 1
ATOM 666 C C . HIS A 1 90 ? -13.378 -13.174 6.090 1.00 98.62 90 HIS A C 1
ATOM 668 O O . HIS A 1 90 ? -12.437 -13.003 6.852 1.00 98.62 90 HIS A O 1
ATOM 674 N N . TYR A 1 91 ? -13.962 -12.140 5.470 1.00 98.62 91 TYR A N 1
ATOM 675 C CA . TYR A 1 91 ? -13.456 -10.773 5.657 1.00 98.62 91 TYR A CA 1
ATOM 676 C C . TYR A 1 91 ? -13.473 -10.335 7.129 1.00 98.62 91 TYR A C 1
ATOM 678 O O . TYR A 1 91 ? -12.566 -9.617 7.536 1.00 98.62 91 TYR A O 1
ATOM 686 N N . GLY A 1 92 ? -14.463 -10.793 7.905 1.00 98.38 92 GLY A N 1
ATOM 687 C CA . GLY A 1 92 ? -14.576 -10.522 9.341 1.00 98.38 92 GLY A CA 1
ATOM 688 C C . GLY A 1 92 ? -13.717 -11.415 10.244 1.00 98.38 92 GLY A C 1
ATOM 689 O O . GLY A 1 92 ? -13.721 -11.211 11.450 1.00 98.38 92 GLY A O 1
ATOM 690 N N . GLU A 1 93 ? -12.999 -12.398 9.696 1.00 98.69 93 GLU A N 1
ATOM 691 C CA . GLU A 1 93 ? -12.015 -13.178 10.453 1.00 98.69 93 GLU A CA 1
ATOM 692 C C . GLU A 1 93 ? -10.671 -12.432 10.498 1.00 98.69 93 GLU A C 1
ATOM 694 O O . GLU A 1 93 ? -10.382 -11.664 9.571 1.00 98.69 93 GLU A O 1
ATOM 699 N N . PRO A 1 94 ? -9.826 -12.672 11.518 1.00 98.75 94 PRO A N 1
ATOM 700 C CA . PRO A 1 94 ? -8.456 -12.168 11.547 1.00 98.75 94 PRO A CA 1
ATOM 701 C C . PRO A 1 94 ? -7.683 -12.562 10.278 1.00 98.75 94 PRO A C 1
ATOM 703 O O . PRO A 1 94 ? -7.610 -13.737 9.912 1.00 98.75 94 PRO A O 1
ATOM 706 N N . GLY A 1 95 ? -7.125 -11.569 9.586 1.00 98.75 95 GLY A N 1
ATOM 707 C CA . GLY A 1 95 ? -6.434 -11.729 8.306 1.00 98.75 95 GLY A CA 1
ATOM 708 C C . GLY A 1 95 ? -4.925 -11.529 8.412 1.00 98.75 95 GLY A C 1
ATOM 709 O O . GLY A 1 95 ? -4.425 -10.945 9.367 1.00 98.75 95 GLY A O 1
ATOM 710 N N . MET A 1 96 ? -4.190 -11.993 7.405 1.00 98.94 96 MET A N 1
ATOM 711 C CA . MET A 1 96 ? -2.773 -11.702 7.208 1.00 98.94 96 MET A CA 1
ATOM 712 C C . MET A 1 96 ? -2.625 -10.451 6.342 1.00 98.94 96 MET A C 1
ATOM 714 O O . MET A 1 96 ? -2.991 -10.458 5.166 1.00 98.94 96 MET A O 1
ATOM 718 N N . GLN A 1 97 ? -2.074 -9.386 6.910 1.00 98.94 97 GLN A N 1
ATOM 719 C CA . GLN A 1 97 ? -1.751 -8.156 6.205 1.00 98.94 97 GLN A CA 1
ATOM 720 C C . GLN A 1 97 ? -0.345 -8.228 5.606 1.00 98.94 97 GLN A C 1
ATOM 722 O O . GLN A 1 97 ? 0.633 -8.542 6.288 1.00 98.94 97 GLN A O 1
ATOM 727 N N . LEU A 1 98 ? -0.248 -7.923 4.317 1.00 98.94 98 LEU A N 1
ATOM 728 C CA . LEU A 1 98 ? 0.994 -7.880 3.558 1.00 98.94 98 LEU A CA 1
ATOM 729 C C . LEU A 1 98 ? 1.254 -6.440 3.108 1.00 98.94 98 LEU A C 1
ATOM 731 O O . LEU A 1 98 ? 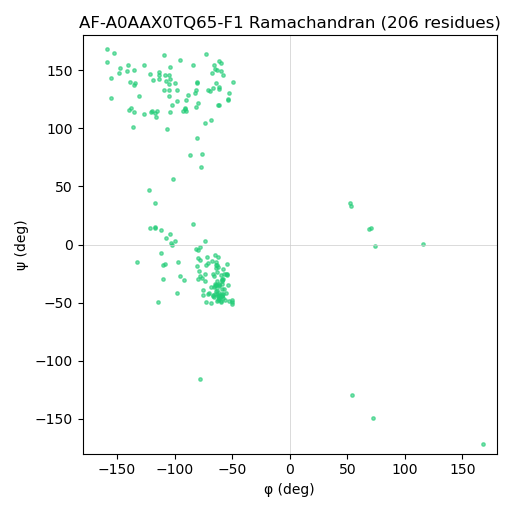0.523 -5.891 2.287 1.00 98.94 98 LEU A O 1
ATOM 735 N N . PHE A 1 99 ? 2.323 -5.855 3.632 1.00 98.94 99 PHE A N 1
ATOM 736 C CA . PHE A 1 99 ? 2.803 -4.528 3.269 1.00 98.94 99 PHE A CA 1
ATOM 737 C C . PHE A 1 99 ? 3.938 -4.653 2.256 1.00 98.94 99 PHE A C 1
ATOM 739 O O . PHE A 1 99 ? 4.944 -5.320 2.520 1.00 98.94 99 PHE A O 1
ATOM 746 N N . VAL A 1 100 ? 3.784 -4.014 1.100 1.00 98.94 100 VAL A N 1
ATOM 747 C CA . VAL A 1 100 ? 4.753 -4.073 0.004 1.00 98.94 100 VAL A CA 1
ATOM 748 C C . VAL A 1 100 ? 5.532 -2.767 -0.068 1.00 98.94 100 VAL A C 1
ATOM 750 O O . VAL A 1 100 ? 4.942 -1.699 -0.111 1.00 98.94 100 VAL A O 1
ATOM 753 N N . TYR A 1 101 ? 6.861 -2.825 -0.080 1.00 98.94 101 TYR A N 1
ATOM 754 C CA . TYR A 1 101 ? 7.707 -1.628 -0.119 1.00 98.94 101 TYR A CA 1
ATOM 755 C C . TYR A 1 101 ? 8.720 -1.678 -1.262 1.00 98.94 101 TYR A C 1
ATOM 757 O O . TYR A 1 101 ? 9.103 -2.751 -1.724 1.00 98.94 101 TYR A O 1
ATOM 765 N N . GLY A 1 102 ? 9.171 -0.511 -1.732 1.00 98.75 102 GLY A N 1
ATOM 766 C CA . GLY A 1 102 ? 10.147 -0.431 -2.825 1.00 98.75 102 GLY A CA 1
ATOM 767 C C . GLY A 1 102 ? 11.597 -0.304 -2.351 1.00 98.75 102 GLY A C 1
ATOM 768 O O . GLY A 1 102 ? 12.513 -0.721 -3.059 1.00 98.75 102 GLY A O 1
ATOM 769 N N . ARG A 1 103 ? 11.820 0.267 -1.159 1.00 98.81 103 ARG A N 1
ATOM 770 C CA . ARG A 1 103 ? 13.155 0.466 -0.568 1.00 98.81 103 ARG A CA 1
ATOM 771 C C . ARG A 1 103 ? 13.134 0.496 0.961 1.00 98.81 103 ARG A C 1
ATOM 773 O O . ARG A 1 103 ? 12.087 0.696 1.569 1.00 98.81 103 ARG A O 1
ATOM 780 N N . GLU A 1 104 ? 14.316 0.360 1.540 1.00 98.69 104 GLU A N 1
ATOM 781 C CA . GLU A 1 104 ? 14.599 0.345 2.978 1.00 98.69 104 GLU A CA 1
ATOM 782 C C . GLU A 1 104 ? 15.998 0.948 3.192 1.00 98.69 104 GLU A C 1
ATOM 784 O O . GLU A 1 104 ? 16.869 0.836 2.317 1.00 98.69 104 GLU A O 1
ATOM 789 N N . GLU A 1 105 ? 16.216 1.630 4.312 1.00 97.50 105 GLU A N 1
ATOM 790 C CA . GLU A 1 105 ? 17.530 2.157 4.679 1.00 97.50 105 GLU A CA 1
ATOM 791 C C . GLU A 1 105 ? 18.531 1.010 4.915 1.00 97.50 105 GLU A C 1
ATOM 793 O O . GLU A 1 105 ? 18.198 -0.038 5.457 1.00 97.50 105 GLU A O 1
ATOM 798 N N . GLY A 1 106 ? 19.772 1.165 4.444 1.00 96.75 106 GLY A N 1
ATOM 799 C CA . GLY A 1 106 ? 20.790 0.107 4.524 1.00 96.75 106 GLY A CA 1
ATOM 800 C C . GLY A 1 106 ? 20.617 -1.065 3.543 1.00 96.75 106 GLY A C 1
ATOM 801 O O . GLY A 1 106 ? 21.468 -1.949 3.518 1.00 96.75 106 GLY A O 1
ATOM 802 N N . ASN A 1 107 ? 19.570 -1.076 2.706 1.00 95.19 107 ASN A N 1
ATOM 803 C CA . ASN A 1 107 ? 19.382 -2.083 1.657 1.00 95.19 107 ASN A CA 1
ATOM 804 C C . ASN A 1 107 ? 19.721 -1.521 0.265 1.00 95.19 107 ASN A C 1
ATOM 806 O O . ASN A 1 107 ? 19.027 -0.637 -0.250 1.00 95.19 107 ASN A O 1
ATOM 810 N N . ASP A 1 108 ? 20.768 -2.047 -0.367 1.00 96.12 108 ASP A N 1
ATOM 811 C CA . ASP A 1 108 ? 21.208 -1.617 -1.704 1.00 96.12 108 ASP A CA 1
ATOM 812 C C . ASP A 1 108 ? 20.277 -2.093 -2.828 1.00 96.12 108 ASP A C 1
ATOM 814 O O . ASP A 1 108 ? 20.282 -1.526 -3.919 1.00 96.12 108 ASP A O 1
ATOM 818 N N . THR A 1 109 ? 19.429 -3.093 -2.567 1.00 97.00 109 THR A N 1
ATOM 819 C CA . THR A 1 109 ? 18.407 -3.537 -3.522 1.00 97.00 109 THR A CA 1
ATOM 820 C C . THR A 1 109 ? 17.300 -2.493 -3.563 1.00 97.00 109 THR A C 1
ATOM 822 O O . THR A 1 109 ? 16.500 -2.389 -2.637 1.00 97.00 109 THR A O 1
ATOM 825 N N . ARG A 1 110 ? 17.261 -1.687 -4.622 1.00 97.19 110 ARG A N 1
ATOM 826 C CA . ARG A 1 110 ? 16.270 -0.626 -4.851 1.00 97.19 110 ARG A CA 1
ATOM 827 C C . ARG A 1 110 ? 16.224 -0.296 -6.347 1.00 97.19 110 ARG A C 1
ATOM 829 O O . ARG A 1 110 ? 17.204 -0.573 -7.038 1.00 97.19 110 ARG A O 1
ATOM 836 N N . PRO A 1 111 ? 15.126 0.279 -6.860 1.00 98.06 111 PRO A N 1
ATOM 837 C CA . PRO A 1 111 ? 15.068 0.685 -8.259 1.00 98.06 111 PRO A CA 1
ATOM 838 C C . PRO A 1 111 ? 16.100 1.775 -8.571 1.00 98.06 111 PRO A C 1
ATOM 840 O O . PRO A 1 111 ? 16.461 2.581 -7.708 1.00 98.06 111 PRO A O 1
ATOM 843 N N . SER A 1 112 ? 16.567 1.785 -9.815 1.00 97.81 112 SER A N 1
ATOM 844 C CA . SER A 1 112 ? 17.670 2.619 -10.305 1.00 97.81 112 SER A CA 1
ATOM 845 C C . SER A 1 112 ? 17.223 3.722 -11.271 1.00 97.81 112 SER A C 1
ATOM 847 O O . SER A 1 112 ? 17.947 4.697 -11.474 1.00 97.81 112 SER A O 1
ATOM 849 N N . ARG A 1 113 ? 16.022 3.598 -11.845 1.00 97.88 113 ARG A N 1
ATOM 850 C CA . ARG A 1 113 ? 15.459 4.503 -12.854 1.00 97.88 113 ARG A CA 1
ATOM 851 C C . ARG A 1 113 ? 14.229 5.243 -12.343 1.00 97.88 113 ARG A C 1
ATOM 853 O O . ARG A 1 113 ? 14.156 6.464 -12.483 1.00 97.88 113 ARG A O 1
ATOM 860 N N . TYR A 1 114 ? 13.262 4.531 -11.766 1.00 98.38 114 TYR A N 1
ATOM 861 C CA . TYR A 1 114 ? 12.048 5.122 -11.203 1.00 98.38 114 TYR A CA 1
ATOM 862 C C . TYR A 1 114 ? 12.071 5.075 -9.670 1.00 98.38 114 TYR A C 1
ATOM 864 O O . TYR A 1 114 ? 12.534 4.107 -9.078 1.00 98.38 114 TYR A O 1
ATOM 872 N N . PRO A 1 115 ? 11.592 6.119 -8.974 1.00 97.62 115 PRO A N 1
ATOM 873 C CA . PRO A 1 115 ? 11.731 6.184 -7.526 1.00 97.62 115 PRO A CA 1
ATOM 874 C C . PRO A 1 115 ? 10.821 5.172 -6.818 1.00 97.62 115 PRO A C 1
ATOM 876 O O . PRO A 1 115 ? 9.611 5.152 -7.045 1.00 97.62 115 PRO A O 1
ATOM 879 N N . ALA A 1 116 ? 11.381 4.429 -5.860 1.00 98.56 116 ALA A N 1
ATOM 880 C CA . ALA A 1 116 ? 10.599 3.709 -4.858 1.00 98.56 116 ALA A CA 1
ATOM 881 C C . ALA A 1 116 ? 9.912 4.710 -3.915 1.00 98.56 116 ALA A C 1
ATOM 883 O O . ALA A 1 116 ? 10.565 5.359 -3.084 1.00 98.56 116 ALA A O 1
ATOM 884 N N . ARG A 1 117 ? 8.592 4.845 -4.073 1.00 98.75 117 ARG A N 1
ATOM 885 C CA . ARG A 1 117 ? 7.772 5.790 -3.305 1.00 98.75 117 ARG A CA 1
ATOM 886 C C . ARG A 1 117 ? 7.522 5.307 -1.878 1.00 98.75 117 ARG A C 1
ATOM 888 O O . ARG A 1 117 ? 7.701 6.094 -0.956 1.00 98.75 117 ARG A O 1
ATOM 895 N N . GLN A 1 118 ? 7.206 4.019 -1.723 1.00 98.94 118 GLN A N 1
ATOM 896 C CA . GLN A 1 118 ? 6.998 3.369 -0.430 1.00 98.94 118 GLN A CA 1
ATOM 897 C C . GLN A 1 118 ? 8.322 2.965 0.217 1.00 98.94 118 GLN A C 1
ATOM 899 O O . GLN A 1 118 ? 9.152 2.299 -0.420 1.00 98.94 118 GLN A O 1
ATOM 904 N N . THR A 1 119 ? 8.474 3.290 1.498 1.00 98.94 119 THR A N 1
ATOM 905 C CA . THR A 1 119 ? 9.565 2.788 2.336 1.00 98.94 119 THR A CA 1
ATOM 906 C C . THR A 1 119 ? 9.092 1.705 3.295 1.00 98.94 119 THR A C 1
ATOM 908 O O . THR A 1 119 ? 7.915 1.646 3.680 1.00 98.94 119 THR A O 1
ATOM 911 N N . ARG A 1 120 ? 10.003 0.813 3.686 1.00 98.94 120 ARG A N 1
ATOM 912 C CA . ARG A 1 120 ? 9.700 -0.172 4.724 1.00 98.94 120 ARG A CA 1
ATOM 913 C C . ARG A 1 120 ? 9.435 0.513 6.060 1.00 98.94 120 ARG A C 1
ATOM 915 O O . ARG A 1 120 ? 8.487 0.150 6.745 1.00 98.94 120 ARG A O 1
ATOM 922 N N . GLU A 1 121 ? 10.210 1.542 6.382 1.00 98.94 121 GLU A N 1
ATOM 923 C CA . GLU A 1 121 ? 10.104 2.313 7.620 1.00 98.94 121 GLU A CA 1
ATOM 924 C C . GLU A 1 121 ? 8.706 2.931 7.768 1.00 98.94 121 GLU A C 1
ATOM 926 O O . GLU A 1 121 ? 8.104 2.863 8.844 1.00 98.94 121 GLU A O 1
ATOM 931 N N . ALA A 1 122 ? 8.156 3.470 6.673 1.00 98.94 122 ALA A N 1
ATOM 932 C CA . ALA A 1 122 ? 6.784 3.959 6.623 1.00 98.94 122 ALA A CA 1
ATOM 933 C C . ALA A 1 122 ? 5.771 2.833 6.843 1.00 98.94 122 ALA A C 1
ATOM 935 O O . ALA A 1 122 ? 4.887 2.946 7.688 1.00 98.94 122 ALA A O 1
ATOM 936 N N . SER A 1 123 ? 5.937 1.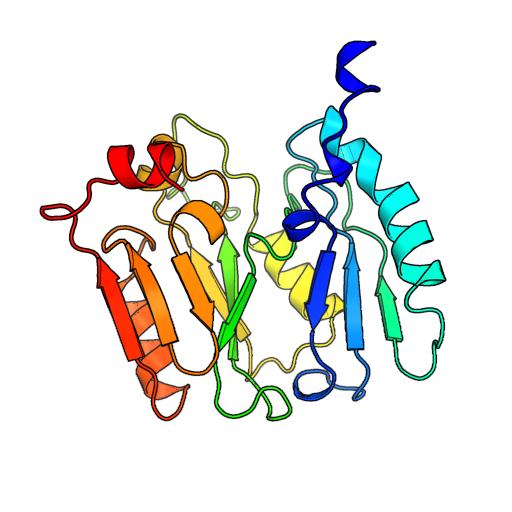720 6.129 1.00 98.94 123 SER A N 1
ATOM 937 C CA . SER A 1 123 ? 5.038 0.564 6.219 1.00 98.94 123 SER A CA 1
ATOM 938 C C . SER A 1 123 ? 4.971 -0.001 7.644 1.00 98.94 123 SER A C 1
ATOM 940 O O . SER A 1 123 ? 3.893 -0.290 8.160 1.00 98.94 123 SER A O 1
ATOM 942 N N . GLU A 1 124 ? 6.115 -0.110 8.320 1.00 98.94 124 GLU A N 1
ATOM 943 C CA . GLU A 1 124 ? 6.191 -0.548 9.713 1.00 98.94 124 GLU A CA 1
ATOM 944 C C . GLU A 1 124 ? 5.580 0.477 10.680 1.00 98.94 124 GLU A C 1
ATOM 946 O O . GLU A 1 124 ? 4.941 0.094 11.661 1.00 98.94 124 GLU A O 1
ATOM 951 N N . ALA A 1 125 ? 5.742 1.779 10.418 1.00 98.94 125 ALA A N 1
ATOM 952 C CA . ALA A 1 125 ? 5.097 2.828 11.206 1.00 98.94 125 ALA A CA 1
ATOM 953 C C . ALA A 1 125 ? 3.571 2.795 11.072 1.00 98.94 125 ALA A C 1
ATOM 955 O O . ALA A 1 125 ? 2.878 2.875 12.085 1.00 98.94 125 ALA A O 1
ATOM 956 N N . VAL A 1 126 ? 3.052 2.592 9.860 1.00 98.94 126 VAL A N 1
ATOM 957 C CA . VAL A 1 126 ? 1.616 2.412 9.610 1.00 98.94 126 VAL A CA 1
ATOM 958 C C . VAL A 1 126 ? 1.087 1.167 10.317 1.00 98.94 126 VAL A C 1
ATOM 960 O O . VAL A 1 126 ? 0.055 1.250 10.976 1.00 98.94 126 VAL A O 1
ATOM 963 N N . ALA A 1 127 ? 1.793 0.033 10.254 1.00 98.94 127 ALA A N 1
ATOM 964 C CA . ALA A 1 127 ? 1.385 -1.181 10.966 1.00 98.94 127 ALA A CA 1
ATOM 965 C C . ALA A 1 127 ? 1.253 -0.948 12.486 1.00 98.94 127 ALA A C 1
ATOM 967 O O . ALA A 1 127 ? 0.314 -1.450 13.105 1.00 98.94 127 ALA A O 1
ATOM 968 N N . ARG A 1 128 ? 2.152 -0.139 13.076 1.00 98.94 128 ARG A N 1
ATOM 969 C CA . ARG A 1 128 ? 2.071 0.279 14.487 1.00 98.94 128 ARG A CA 1
ATOM 970 C C . ARG A 1 128 ? 0.895 1.216 14.757 1.00 98.94 128 ARG A C 1
ATOM 972 O O . ARG A 1 128 ? 0.141 0.958 15.688 1.00 98.94 128 ARG A O 1
ATOM 979 N N . LEU A 1 129 ? 0.734 2.281 13.966 1.00 98.88 129 LEU A N 1
ATOM 980 C CA . LEU A 1 129 ? -0.361 3.250 14.128 1.00 98.88 129 LEU A CA 1
ATOM 981 C C . LEU A 1 129 ? -1.723 2.563 14.024 1.00 98.88 129 LEU A C 1
ATOM 983 O O . LEU A 1 129 ? -2.591 2.758 14.869 1.00 98.88 129 LEU A O 1
ATOM 987 N N . ASN A 1 130 ? -1.878 1.681 13.041 1.00 98.94 130 ASN A N 1
ATOM 988 C CA . ASN A 1 130 ? -3.096 0.908 12.846 1.00 98.94 130 ASN A CA 1
ATOM 989 C C . ASN A 1 130 ? -3.296 -0.215 13.876 1.00 98.94 130 ASN A C 1
ATOM 991 O O . ASN A 1 130 ? -4.261 -0.960 13.755 1.00 98.94 130 ASN A O 1
ATOM 995 N N . GLN A 1 131 ? -2.408 -0.354 14.867 1.00 98.88 131 GLN A N 1
ATOM 996 C CA . GLN A 1 131 ? -2.484 -1.366 15.921 1.00 98.88 131 GLN A CA 1
ATOM 997 C C . GLN A 1 131 ? -2.651 -2.789 15.381 1.00 98.88 131 GLN A C 1
ATOM 999 O O . GLN A 1 131 ? -3.360 -3.597 15.974 1.00 98.88 131 GLN A O 1
ATOM 1004 N N . VAL A 1 132 ? -2.027 -3.108 14.245 1.00 98.88 132 VAL A N 1
ATOM 1005 C CA . VAL A 1 132 ? -2.160 -4.439 13.651 1.00 98.88 132 VAL A CA 1
ATOM 1006 C C . VAL A 1 132 ? -1.441 -5.447 14.540 1.00 98.88 132 VAL A C 1
ATOM 1008 O O . VAL A 1 132 ? -0.292 -5.232 14.934 1.00 98.88 132 VAL A O 1
ATOM 1011 N N . ASN A 1 133 ? -2.097 -6.567 14.845 1.00 98.75 133 ASN A N 1
ATOM 1012 C CA . ASN A 1 133 ? -1.480 -7.658 15.587 1.00 98.75 133 ASN A CA 1
ATOM 1013 C C . ASN A 1 133 ? -0.160 -8.085 14.904 1.00 98.75 133 ASN A C 1
ATOM 1015 O O . ASN A 1 133 ? -0.183 -8.472 13.732 1.00 98.75 133 ASN A O 1
ATOM 1019 N N . PRO A 1 134 ? 0.992 -8.092 15.602 1.00 98.50 134 PRO A N 1
ATOM 1020 C CA . PRO A 1 134 ? 2.280 -8.451 15.000 1.00 98.50 134 PRO A CA 1
ATOM 1021 C C . PRO A 1 134 ? 2.315 -9.850 14.360 1.00 98.50 134 PRO A C 1
ATOM 1023 O O . PRO A 1 134 ? 3.076 -10.096 13.425 1.00 98.50 134 PRO A O 1
ATOM 1026 N N . GLN A 1 135 ? 1.466 -10.774 14.821 1.00 98.62 135 GLN A N 1
ATOM 1027 C CA . GLN A 1 135 ? 1.321 -12.120 14.253 1.00 98.62 135 GLN A CA 1
ATOM 1028 C C . GLN A 1 135 ? 0.494 -12.153 12.960 1.00 98.62 135 GLN A C 1
ATOM 1030 O O . GLN A 1 135 ? 0.342 -13.215 12.357 1.00 98.62 135 GLN A O 1
ATOM 1035 N N . GLN A 1 136 ? -0.024 -11.012 12.519 1.00 98.81 136 GLN A N 1
ATOM 1036 C CA . GLN A 1 136 ? -0.854 -10.844 11.330 1.00 98.81 136 GLN A CA 1
ATOM 1037 C C . GLN A 1 136 ? -0.183 -9.950 10.282 1.00 98.81 136 GLN A C 1
ATOM 1039 O O . GLN A 1 136 ? -0.844 -9.519 9.348 1.00 98.81 136 GLN A O 1
ATOM 1044 N N . VAL A 1 137 ? 1.120 -9.672 10.408 1.00 98.81 137 VAL A N 1
ATOM 1045 C CA . VAL A 1 137 ? 1.847 -8.784 9.489 1.00 98.81 137 VAL A CA 1
ATOM 1046 C C . VAL A 1 137 ? 2.974 -9.521 8.764 1.00 98.81 137 VAL A C 1
ATOM 1048 O O . VAL A 1 137 ? 3.670 -10.375 9.330 1.00 98.81 137 VAL A O 1
ATOM 1051 N N . ILE A 1 138 ? 3.153 -9.182 7.487 1.00 98.88 138 ILE A N 1
ATOM 1052 C CA . ILE A 1 138 ? 4.298 -9.526 6.641 1.00 98.88 138 ILE A CA 1
ATOM 1053 C C . ILE A 1 138 ? 4.718 -8.268 5.877 1.00 98.88 138 ILE A C 1
ATOM 1055 O O . ILE A 1 138 ? 3.875 -7.561 5.332 1.00 98.88 138 ILE A O 1
ATOM 1059 N N . PHE A 1 139 ? 6.025 -8.033 5.782 1.00 98.94 139 PHE A N 1
ATOM 1060 C CA . PHE A 1 139 ? 6.605 -7.018 4.903 1.00 98.94 139 PHE A CA 1
ATOM 1061 C C . PHE A 1 139 ? 7.331 -7.709 3.752 1.00 98.94 139 PHE A C 1
ATOM 1063 O O . PHE A 1 139 ? 8.095 -8.651 3.981 1.00 98.94 139 PHE A O 1
ATOM 1070 N N . ALA A 1 140 ? 7.101 -7.260 2.521 1.00 98.94 140 ALA A N 1
ATOM 1071 C CA . ALA A 1 140 ? 7.770 -7.795 1.343 1.00 98.94 140 ALA A CA 1
ATOM 1072 C C . ALA A 1 140 ? 8.260 -6.679 0.429 1.00 98.94 140 ALA A C 1
ATOM 1074 O O . ALA A 1 140 ? 7.557 -5.707 0.173 1.00 98.94 140 ALA A O 1
ATOM 1075 N N . GLN A 1 141 ? 9.460 -6.849 -0.112 1.00 98.88 141 GLN A N 1
ATOM 1076 C CA . GLN A 1 141 ? 9.981 -5.909 -1.087 1.00 98.88 141 GLN A CA 1
ATOM 1077 C C . GLN A 1 141 ? 9.430 -6.221 -2.486 1.00 98.88 141 GLN A C 1
ATOM 1079 O O . GLN A 1 141 ? 9.512 -7.362 -2.964 1.00 98.88 141 GLN A O 1
ATOM 1084 N N . GLN A 1 142 ? 8.908 -5.195 -3.155 1.00 98.88 142 GLN A N 1
ATOM 1085 C CA . GLN A 1 142 ? 8.632 -5.216 -4.589 1.00 98.88 142 GLN A CA 1
ATOM 1086 C C . GLN A 1 142 ? 9.929 -5.522 -5.348 1.00 98.88 142 GLN A C 1
ATOM 1088 O O . GLN A 1 142 ? 11.011 -5.098 -4.943 1.00 98.88 142 GLN A O 1
ATOM 1093 N N . ASN A 1 143 ? 9.846 -6.242 -6.459 1.00 98.81 143 ASN A N 1
ATOM 1094 C CA . ASN A 1 143 ? 10.997 -6.399 -7.334 1.00 98.81 143 ASN A CA 1
ATOM 1095 C C . ASN A 1 143 ? 11.426 -5.017 -7.887 1.00 98.81 143 ASN A C 1
ATOM 1097 O O . ASN A 1 143 ? 10.618 -4.364 -8.553 1.00 98.81 143 ASN A O 1
ATOM 1101 N N . PRO A 1 144 ? 12.663 -4.546 -7.637 1.00 98.75 144 PRO A N 1
ATOM 1102 C CA . PRO A 1 144 ? 13.113 -3.249 -8.145 1.00 98.75 144 PRO A CA 1
ATOM 1103 C C . PRO A 1 144 ? 13.046 -3.159 -9.676 1.00 98.75 144 PRO A C 1
ATOM 1105 O O . PRO A 1 144 ? 12.729 -2.092 -10.202 1.00 98.75 144 PRO A O 1
ATOM 1108 N N . ASP A 1 145 ? 13.233 -4.278 -10.384 1.00 98.81 145 ASP A N 1
ATOM 1109 C CA . ASP A 1 145 ? 13.203 -4.316 -11.847 1.00 98.81 145 ASP A CA 1
ATOM 1110 C C . ASP A 1 145 ? 11.828 -3.943 -12.412 1.00 98.81 145 ASP A C 1
ATOM 1112 O O . ASP A 1 145 ? 11.743 -3.338 -13.480 1.00 98.81 145 ASP A O 1
ATOM 1116 N N . VAL A 1 146 ? 10.731 -4.305 -11.729 1.00 98.69 146 VAL A N 1
ATOM 1117 C CA . VAL A 1 146 ? 9.379 -3.969 -12.212 1.00 98.69 146 VAL A CA 1
ATOM 1118 C C . VAL A 1 146 ? 9.009 -2.526 -11.887 1.00 98.69 146 VAL A C 1
ATOM 1120 O O . VAL A 1 146 ? 8.312 -1.886 -12.675 1.00 98.69 146 VAL A O 1
ATOM 1123 N N . ILE A 1 147 ? 9.538 -1.968 -10.791 1.00 98.75 147 ILE A N 1
ATOM 1124 C CA . ILE A 1 147 ? 9.398 -0.532 -10.510 1.00 98.75 147 ILE A CA 1
ATOM 1125 C C . ILE A 1 147 ? 10.065 0.272 -11.628 1.00 98.75 147 ILE A C 1
ATOM 1127 O O . ILE A 1 147 ? 9.448 1.192 -12.162 1.00 98.75 147 ILE A O 1
ATOM 1131 N N . ASP A 1 148 ? 11.271 -0.124 -12.047 1.00 98.75 148 ASP A N 1
ATOM 1132 C CA . ASP A 1 148 ? 12.007 0.494 -13.161 1.00 98.75 148 ASP A CA 1
ATOM 1133 C C . ASP A 1 148 ? 11.323 0.328 -14.534 1.00 98.75 148 ASP A C 1
ATOM 11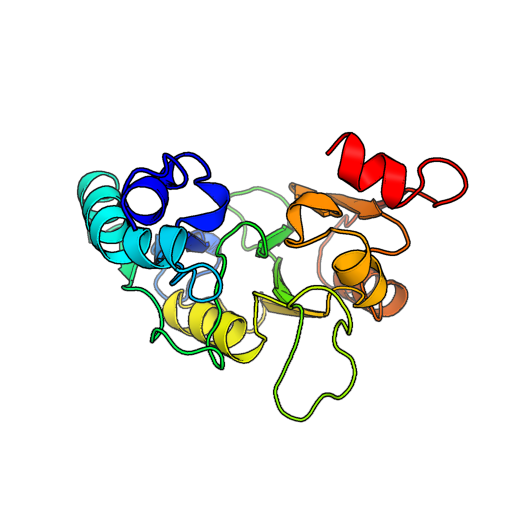35 O O . ASP A 1 148 ? 11.695 1.003 -15.499 1.00 98.75 148 ASP A O 1
ATOM 1139 N N . GLN A 1 149 ? 10.274 -0.497 -14.607 1.00 98.69 149 GLN A N 1
ATOM 1140 C CA . GLN A 1 149 ? 9.411 -0.684 -15.777 1.00 98.69 149 GLN A CA 1
ATOM 1141 C C . GLN A 1 149 ? 8.057 0.038 -15.677 1.00 98.69 149 GLN A C 1
ATOM 1143 O O . GLN A 1 149 ? 7.287 0.000 -16.630 1.00 98.69 149 GLN A O 1
ATOM 1148 N N . GLY A 1 150 ? 7.777 0.745 -14.576 1.00 98.12 150 GLY A N 1
ATOM 1149 C CA . GLY A 1 150 ? 6.569 1.565 -14.420 1.00 98.12 150 GLY A CA 1
ATOM 1150 C C . GLY A 1 150 ? 5.603 1.104 -13.328 1.00 98.12 150 GLY A C 1
ATOM 1151 O O . GLY A 1 150 ? 4.601 1.778 -13.103 1.00 98.12 150 GLY A O 1
ATOM 1152 N N . VAL A 1 151 ? 5.906 0.026 -12.599 1.00 98.56 151 VAL A N 1
ATOM 1153 C CA . VAL A 1 151 ? 5.119 -0.436 -11.442 1.00 98.56 151 VAL A CA 1
ATOM 1154 C C . VAL A 1 151 ? 5.417 0.453 -10.229 1.00 98.56 151 VAL A C 1
ATOM 1156 O O . VAL A 1 151 ? 6.221 0.123 -9.361 1.00 98.56 151 VAL A O 1
ATOM 1159 N N . PHE A 1 152 ? 4.826 1.647 -10.186 1.00 97.31 152 PHE A N 1
ATOM 1160 C CA . PHE A 1 152 ? 5.084 2.618 -9.114 1.00 97.31 152 PHE A CA 1
ATOM 1161 C C . PHE A 1 152 ? 4.348 2.306 -7.797 1.00 97.31 152 PHE A C 1
ATOM 1163 O O . PHE A 1 152 ? 4.707 2.888 -6.769 1.00 97.31 152 PHE A O 1
ATOM 1170 N N . HIS A 1 153 ? 3.368 1.398 -7.830 1.00 98.75 153 HIS A N 1
ATOM 1171 C CA . HIS A 1 153 ? 2.609 0.850 -6.700 1.00 98.75 153 HIS A CA 1
ATOM 1172 C C . HIS A 1 153 ? 2.374 -0.652 -6.908 1.00 98.75 153 HIS A C 1
ATOM 1174 O O . HIS A 1 153 ? 2.374 -1.124 -8.046 1.00 98.75 153 HIS A O 1
ATOM 1180 N N . ASN A 1 154 ? 2.181 -1.405 -5.822 1.00 98.88 154 ASN A N 1
ATOM 1181 C CA . ASN A 1 154 ? 1.958 -2.851 -5.894 1.00 98.88 154 ASN A CA 1
ATOM 1182 C C . ASN A 1 154 ? 0.657 -3.222 -6.623 1.00 98.88 154 ASN A C 1
ATOM 1184 O O . ASN A 1 154 ? 0.626 -4.235 -7.318 1.00 98.88 154 ASN A O 1
ATOM 1188 N N . ASP A 1 155 ? -0.396 -2.420 -6.484 1.00 98.50 155 ASP A N 1
ATOM 1189 C CA . ASP A 1 155 ? -1.691 -2.631 -7.145 1.00 98.50 155 ASP A CA 1
ATOM 1190 C C . ASP A 1 155 ? -1.637 -2.597 -8.686 1.00 98.50 155 ASP A C 1
ATOM 1192 O O . ASP A 1 155 ? -2.581 -3.042 -9.331 1.00 98.50 155 ASP A O 1
ATOM 1196 N N . VAL A 1 156 ? -0.515 -2.177 -9.279 1.00 98.56 156 VAL A N 1
ATOM 1197 C CA . VAL A 1 156 ? -0.245 -2.271 -10.726 1.00 98.56 156 VAL A CA 1
ATOM 1198 C C . VAL A 1 156 ? 0.228 -3.675 -11.148 1.00 98.56 156 VAL A C 1
ATOM 1200 O O . VAL A 1 156 ? 0.209 -4.007 -12.326 1.00 98.56 156 VAL A O 1
ATOM 1203 N N . ILE A 1 157 ? 0.697 -4.519 -10.220 1.00 98.75 157 ILE A N 1
ATOM 1204 C CA . ILE A 1 157 ? 1.350 -5.808 -10.548 1.00 98.75 157 ILE A CA 1
ATOM 1205 C C . ILE A 1 157 ? 0.828 -6.997 -9.730 1.00 98.75 157 ILE A C 1
ATOM 1207 O O . ILE A 1 157 ? 1.113 -8.158 -10.055 1.00 98.75 157 ILE A O 1
ATOM 1211 N N . ALA A 1 158 ? 0.108 -6.731 -8.639 1.00 98.88 158 ALA A N 1
ATOM 1212 C CA . ALA A 1 158 ? -0.455 -7.740 -7.760 1.00 98.88 158 ALA A CA 1
ATOM 1213 C C . ALA A 1 158 ? -1.675 -7.222 -6.989 1.00 98.88 158 ALA A C 1
ATOM 1215 O O . ALA A 1 158 ? -1.685 -6.102 -6.487 1.00 98.88 158 ALA A O 1
ATOM 1216 N N . VAL A 1 159 ? -2.662 -8.095 -6.799 1.00 98.88 159 VAL A N 1
ATOM 1217 C CA . VAL A 1 159 ? -3.868 -7.833 -6.013 1.00 98.88 159 VAL A CA 1
ATOM 1218 C C . VAL A 1 159 ? -4.226 -9.051 -5.168 1.00 98.88 159 VAL A C 1
ATOM 1220 O O . VAL A 1 159 ? -4.124 -10.201 -5.606 1.00 98.88 159 VAL A O 1
ATOM 1223 N N . SER A 1 160 ? -4.652 -8.803 -3.932 1.00 98.94 160 SER A N 1
ATOM 1224 C CA . SER A 1 160 ? -5.138 -9.837 -3.020 1.00 98.94 160 SER A CA 1
ATOM 1225 C C . SER A 1 160 ? -6.645 -9.747 -2.830 1.00 98.94 160 SER A C 1
ATOM 1227 O O . SER A 1 160 ? -7.234 -8.668 -2.817 1.00 98.94 160 SER A O 1
ATOM 1229 N N . ASN A 1 161 ? -7.276 -10.902 -2.658 1.00 98.88 161 ASN A N 1
ATOM 1230 C CA . ASN A 1 161 ? -8.646 -10.987 -2.188 1.00 98.88 161 ASN A CA 1
ATOM 1231 C C . ASN A 1 161 ? -8.880 -12.344 -1.530 1.00 98.88 161 ASN A C 1
ATOM 1233 O O . ASN A 1 161 ? -8.686 -13.384 -2.165 1.00 98.88 161 ASN A O 1
ATOM 1237 N N . ARG A 1 162 ? -9.364 -12.338 -0.282 1.00 98.69 162 ARG A N 1
ATOM 1238 C CA . ARG A 1 162 ? -9.602 -13.572 0.484 1.00 98.69 162 ARG A CA 1
ATOM 1239 C C . ARG A 1 162 ? -8.328 -14.423 0.518 1.00 98.69 162 ARG A C 1
ATOM 1241 O O . ARG A 1 162 ? -7.267 -13.909 0.846 1.00 98.69 162 ARG A O 1
ATOM 1248 N N . GLN A 1 163 ? -8.397 -15.704 0.190 1.00 98.75 163 GLN A N 1
ATOM 1249 C CA . GLN A 1 163 ? -7.244 -16.597 0.168 1.00 98.75 163 GLN A CA 1
ATOM 1250 C C . GLN A 1 163 ? -6.378 -16.452 -1.096 1.00 98.75 163 GLN A C 1
ATOM 1252 O O . GLN A 1 163 ? -5.353 -17.124 -1.204 1.00 98.75 163 GLN A O 1
ATOM 1257 N N . VAL A 1 164 ? -6.786 -15.629 -2.069 1.00 98.94 164 VAL A N 1
ATOM 1258 C CA . VAL A 1 164 ? -6.134 -15.515 -3.379 1.00 98.94 164 VAL A CA 1
ATOM 1259 C C . VAL A 1 164 ? -5.178 -14.325 -3.419 1.00 98.94 164 VAL A C 1
ATOM 1261 O O . VAL A 1 164 ? -5.548 -13.208 -3.060 1.00 98.94 164 VAL A O 1
ATOM 1264 N N . LEU A 1 165 ? -3.970 -14.557 -3.934 1.00 98.94 165 LEU A N 1
ATOM 1265 C CA . LEU A 1 165 ? -3.056 -13.516 -4.408 1.00 98.94 165 LEU A CA 1
ATOM 1266 C C . LEU A 1 165 ? -2.855 -13.699 -5.916 1.00 98.94 165 LEU A C 1
ATOM 1268 O O . LEU A 1 165 ? -2.223 -14.668 -6.339 1.00 98.94 165 LEU A O 1
ATOM 1272 N N . PHE A 1 166 ? -3.403 -12.784 -6.713 1.00 98.94 166 PHE A N 1
ATOM 1273 C CA . PHE A 1 166 ? -3.172 -12.709 -8.154 1.00 98.94 166 PHE A CA 1
ATOM 1274 C C . PHE A 1 166 ? -2.015 -11.747 -8.404 1.00 98.94 166 PHE A C 1
ATOM 1276 O O . PHE A 1 166 ? -2.109 -10.571 -8.066 1.00 98.94 166 PHE A O 1
ATOM 1283 N N . CYS A 1 167 ? -0.900 -12.240 -8.932 1.00 98.88 167 CYS A N 1
ATOM 1284 C CA . CYS A 1 167 ? 0.299 -11.429 -9.114 1.00 98.88 167 CYS A CA 1
ATOM 1285 C C . CYS A 1 167 ? 1.092 -11.857 -10.344 1.00 98.88 167 CYS A C 1
ATOM 1287 O O . CYS A 1 167 ? 1.127 -13.034 -10.706 1.00 98.88 167 CYS A O 1
ATOM 1289 N N . HIS A 1 168 ? 1.818 -10.922 -10.943 1.00 98.81 168 HIS A N 1
ATOM 1290 C CA . HIS A 1 168 ? 2.796 -11.257 -11.970 1.00 98.81 168 HIS A CA 1
ATOM 1291 C C . HIS A 1 168 ? 3.951 -12.100 -11.395 1.00 98.81 168 HIS A C 1
ATOM 1293 O O . HIS A 1 168 ? 4.328 -11.968 -10.227 1.00 98.81 168 HIS A O 1
ATOM 1299 N N . GLN A 1 169 ? 4.574 -12.962 -12.206 1.00 98.62 169 GLN A N 1
ATOM 1300 C CA . GLN A 1 169 ? 5.669 -13.828 -11.741 1.00 98.62 169 GLN A CA 1
ATOM 1301 C C . GLN A 1 169 ? 6.922 -13.056 -11.281 1.00 98.62 169 GLN A C 1
ATOM 1303 O O . GLN A 1 169 ? 7.785 -13.620 -10.612 1.00 98.62 169 GLN A O 1
ATOM 1308 N N . GLN A 1 170 ? 7.031 -11.787 -11.684 1.00 98.75 170 GLN A N 1
ATOM 1309 C CA . GLN A 1 170 ? 8.139 -10.885 -11.359 1.00 98.75 170 GLN A CA 1
ATOM 1310 C C . GLN A 1 170 ? 7.768 -9.850 -10.288 1.00 98.75 170 GLN A C 1
ATOM 1312 O O . GLN A 1 170 ? 8.547 -8.925 -10.087 1.00 98.75 170 GLN A O 1
ATOM 1317 N N . ALA A 1 171 ? 6.603 -9.955 -9.636 1.00 98.75 171 ALA A N 1
ATOM 1318 C CA . ALA A 1 171 ? 6.114 -8.923 -8.725 1.00 98.75 171 ALA A CA 1
ATOM 1319 C C . ALA A 1 171 ? 7.085 -8.676 -7.557 1.00 98.75 171 ALA A C 1
ATOM 1321 O O . ALA A 1 171 ? 7.459 -7.534 -7.305 1.00 98.75 171 ALA A O 1
ATOM 1322 N N . PHE A 1 172 ? 7.562 -9.715 -6.869 1.00 98.88 172 PHE A N 1
ATOM 1323 C CA . PHE A 1 172 ? 8.315 -9.553 -5.615 1.00 98.88 172 PHE A CA 1
ATOM 1324 C C . PHE A 1 172 ? 9.780 -9.990 -5.728 1.00 98.88 172 PHE A C 1
ATOM 1326 O O . PHE A 1 172 ? 10.089 -10.986 -6.380 1.00 98.88 172 PHE A O 1
ATOM 1333 N N . ALA A 1 173 ? 10.687 -9.315 -5.011 1.00 98.56 173 ALA A N 1
ATOM 1334 C CA . ALA A 1 173 ? 12.128 -9.599 -5.069 1.00 98.56 173 ALA A CA 1
ATOM 1335 C C . ALA A 1 173 ? 12.489 -11.028 -4.606 1.00 98.56 173 ALA A C 1
ATOM 1337 O O . ALA A 1 173 ? 13.391 -11.666 -5.142 1.00 98.56 173 ALA A O 1
ATOM 1338 N N . ARG A 1 174 ? 11.764 -11.562 -3.613 1.00 98.44 174 ARG A N 1
ATOM 1339 C CA . ARG A 1 174 ? 11.923 -12.934 -3.091 1.00 98.44 174 ARG A CA 1
ATOM 1340 C C . ARG A 1 174 ? 10.617 -13.719 -3.199 1.00 98.44 174 ARG A C 1
ATOM 1342 O O . ARG A 1 174 ? 10.178 -14.349 -2.237 1.00 98.44 174 ARG A O 1
ATOM 1349 N N . GLN A 1 175 ? 9.979 -13.658 -4.369 1.00 98.69 175 GLN A N 1
ATOM 1350 C CA . GLN A 1 175 ? 8.619 -14.156 -4.591 1.00 98.69 175 GLN A CA 1
ATOM 1351 C C . GLN A 1 175 ? 8.395 -15.590 -4.101 1.00 98.69 175 GLN A C 1
ATOM 1353 O O . GLN A 1 175 ? 7.466 -15.823 -3.336 1.00 98.69 175 GLN A O 1
ATOM 1358 N N . SER A 1 176 ? 9.264 -16.544 -4.443 1.00 98.62 176 SER A N 1
ATOM 1359 C CA . SER A 1 176 ? 9.103 -17.936 -3.994 1.00 98.62 176 SER A CA 1
ATOM 1360 C C . SER A 1 176 ? 9.083 -18.074 -2.465 1.00 98.62 176 SER A C 1
ATOM 1362 O O . SER A 1 176 ? 8.292 -18.850 -1.933 1.00 98.62 176 SER A O 1
ATOM 1364 N N . GLN A 1 177 ? 9.903 -17.293 -1.749 1.00 98.81 177 GLN A N 1
ATOM 1365 C CA . GLN A 1 177 ? 9.934 -17.296 -0.281 1.00 98.81 177 GLN A CA 1
ATOM 1366 C C . GLN A 1 177 ? 8.672 -16.654 0.304 1.00 98.81 177 GLN A C 1
ATOM 1368 O O . GLN A 1 177 ? 8.087 -17.195 1.240 1.00 98.81 177 GLN A O 1
ATOM 1373 N N . LEU A 1 178 ? 8.219 -15.536 -0.276 1.00 98.88 178 LEU A N 1
ATOM 1374 C CA . LEU A 1 178 ? 6.976 -14.879 0.124 1.00 98.88 178 LEU A CA 1
ATOM 1375 C C . LEU A 1 178 ? 5.770 -15.811 -0.052 1.00 98.88 178 LEU A C 1
ATOM 1377 O O . LEU A 1 178 ? 4.991 -15.991 0.881 1.00 98.88 178 LEU A O 1
ATOM 1381 N N . LEU A 1 179 ? 5.637 -16.441 -1.222 1.00 98.88 179 LEU A N 1
ATOM 1382 C CA . LEU A 1 179 ? 4.524 -17.345 -1.518 1.00 98.88 179 LEU A CA 1
ATOM 1383 C C . LEU A 1 179 ? 4.543 -18.592 -0.624 1.00 98.88 179 LEU A C 1
ATOM 1385 O O . LEU A 1 179 ? 3.480 -19.065 -0.225 1.00 98.88 179 LEU A O 1
ATOM 1389 N N . ALA A 1 180 ? 5.724 -19.112 -0.279 1.00 98.81 180 ALA A N 1
ATOM 1390 C CA . ALA A 1 180 ? 5.855 -20.211 0.677 1.00 98.81 180 ALA A CA 1
ATOM 1391 C C . ALA A 1 180 ? 5.433 -19.792 2.097 1.00 98.81 180 ALA A C 1
ATOM 1393 O O . ALA A 1 180 ? 4.679 -20.515 2.745 1.00 98.81 180 ALA A O 1
ATOM 1394 N N . ASN A 1 181 ? 5.854 -18.607 2.555 1.00 98.81 181 ASN A N 1
ATOM 1395 C CA . ASN A 1 181 ? 5.456 -18.055 3.853 1.00 98.81 181 ASN A CA 1
ATOM 1396 C C . ASN A 1 181 ? 3.933 -17.848 3.935 1.00 98.81 181 ASN A C 1
ATOM 1398 O O . ASN A 1 181 ? 3.292 -18.292 4.885 1.00 98.81 181 ASN A O 1
ATOM 1402 N N . LEU A 1 182 ? 3.332 -17.250 2.902 1.00 98.81 182 LEU A N 1
ATOM 1403 C CA . LEU A 1 182 ? 1.880 -17.069 2.822 1.00 98.81 182 LEU A CA 1
ATOM 1404 C C . LEU A 1 182 ? 1.137 -18.406 2.825 1.00 98.81 182 LEU A C 1
ATOM 1406 O O . LEU A 1 182 ? 0.164 -18.555 3.556 1.00 98.81 182 LEU A O 1
ATOM 1410 N N . ARG A 1 183 ? 1.635 -19.408 2.092 1.00 98.69 183 ARG A N 1
ATOM 1411 C CA . ARG A 1 183 ? 1.055 -20.759 2.088 1.00 98.69 183 ARG A CA 1
ATOM 1412 C C . ARG A 1 183 ? 1.087 -21.426 3.462 1.00 98.69 183 ARG A C 1
ATOM 1414 O O . ARG A 1 183 ? 0.173 -22.174 3.785 1.00 98.69 183 ARG A O 1
ATOM 1421 N N . ALA A 1 184 ? 2.118 -21.158 4.259 1.00 98.62 184 ALA A N 1
ATOM 1422 C CA . ALA A 1 184 ? 2.235 -21.690 5.613 1.00 98.62 184 ALA A CA 1
ATOM 1423 C C . ALA A 1 184 ? 1.351 -20.952 6.635 1.00 98.62 184 ALA A C 1
ATOM 1425 O O . ALA A 1 184 ? 0.982 -21.542 7.647 1.00 98.62 184 ALA A O 1
ATOM 1426 N N . ARG A 1 185 ? 1.025 -19.673 6.400 1.00 98.56 185 ARG A N 1
ATOM 1427 C CA . ARG A 1 185 ? 0.337 -18.809 7.379 1.00 98.56 185 ARG A CA 1
ATOM 1428 C C . ARG A 1 185 ? -1.120 -18.488 7.052 1.00 98.56 185 ARG A C 1
ATOM 1430 O O . ARG A 1 185 ? -1.842 -18.047 7.939 1.00 98.56 185 ARG A O 1
ATOM 1437 N N . VAL A 1 186 ? -1.556 -18.686 5.811 1.00 98.69 186 VAL A N 1
ATOM 1438 C CA . VAL A 1 186 ? -2.927 -18.415 5.364 1.00 98.69 186 VAL A CA 1
ATOM 1439 C C . VAL A 1 186 ? -3.566 -19.726 4.919 1.00 98.69 186 VAL A C 1
ATOM 1441 O O . VAL A 1 186 ? -3.162 -20.333 3.926 1.00 98.69 186 VAL A O 1
ATOM 1444 N N . ASN A 1 187 ? -4.582 -20.170 5.660 1.00 98.25 187 ASN A N 1
ATOM 1445 C CA . ASN A 1 187 ? -5.298 -21.397 5.329 1.00 98.25 187 ASN A CA 1
ATOM 1446 C C . ASN A 1 187 ? -5.975 -21.277 3.953 1.00 98.25 187 ASN A C 1
ATOM 1448 O O . ASN A 1 187 ? -6.613 -20.270 3.652 1.00 98.25 187 ASN A O 1
ATOM 1452 N N . GLY A 1 188 ? -5.826 -22.303 3.113 1.00 98.31 188 GLY A N 1
ATOM 1453 C CA . GLY A 1 188 ? -6.380 -22.313 1.758 1.00 98.31 188 GLY A CA 1
ATOM 1454 C C . GLY A 1 188 ? -5.722 -21.333 0.779 1.00 98.31 188 GLY A C 1
ATOM 1455 O O . GLY A 1 188 ? -6.284 -21.101 -0.289 1.00 98.3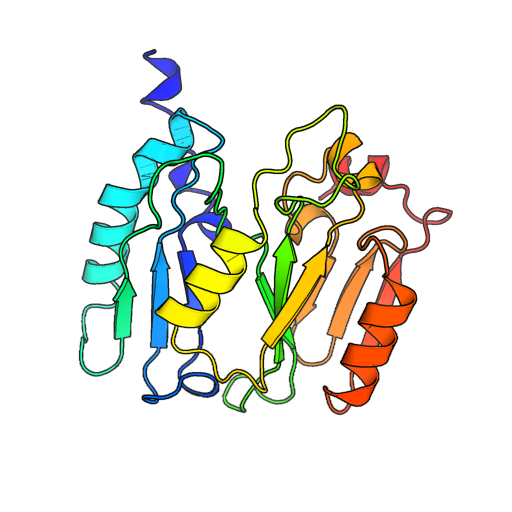1 188 GLY A O 1
ATOM 1456 N N . PHE A 1 189 ? -4.558 -20.759 1.112 1.00 98.88 189 PHE A N 1
ATOM 1457 C CA . PHE A 1 189 ? -3.872 -19.792 0.254 1.00 98.88 189 PHE A CA 1
ATOM 1458 C C . PHE A 1 189 ? -3.657 -20.300 -1.177 1.00 98.88 189 PHE A C 1
ATOM 1460 O O . PHE A 1 189 ? -3.098 -21.378 -1.404 1.00 98.88 189 PHE A O 1
ATOM 1467 N N . MET A 1 190 ? -4.034 -19.468 -2.145 1.00 98.88 190 MET A N 1
ATOM 1468 C CA . MET A 1 190 ? -3.896 -19.722 -3.571 1.00 98.88 190 MET A CA 1
ATOM 1469 C C . MET A 1 190 ? -3.148 -18.564 -4.234 1.00 98.88 190 MET A C 1
ATOM 1471 O O . MET A 1 190 ? -3.662 -17.456 -4.360 1.00 98.88 190 MET A O 1
ATOM 1475 N N . ALA A 1 191 ? -1.934 -18.837 -4.702 1.00 98.69 191 ALA A N 1
ATOM 1476 C CA . ALA A 1 191 ? -1.199 -17.906 -5.548 1.00 98.69 191 ALA A CA 1
ATOM 1477 C C . ALA A 1 191 ? -1.529 -18.177 -7.018 1.00 98.69 191 ALA A C 1
ATOM 1479 O O . ALA A 1 191 ? -1.326 -19.296 -7.493 1.00 98.69 191 ALA A O 1
ATOM 1480 N N . ILE A 1 192 ? -1.988 -17.155 -7.735 1.00 98.75 192 ILE A N 1
ATOM 1481 C CA . ILE A 1 192 ? -2.141 -17.178 -9.189 1.00 98.75 192 ILE A CA 1
ATOM 1482 C C . ILE A 1 192 ? -1.020 -16.312 -9.764 1.00 98.75 192 ILE A C 1
ATOM 1484 O O . ILE A 1 192 ? -1.090 -15.085 -9.737 1.00 98.75 192 ILE A O 1
ATOM 1488 N N . GLY A 1 193 ? 0.046 -16.969 -10.224 1.00 97.44 193 GLY A N 1
ATOM 1489 C CA . GLY A 1 193 ? 1.203 -16.316 -10.830 1.00 97.44 193 GLY A CA 1
ATOM 1490 C C . GLY A 1 193 ? 1.043 -16.188 -12.342 1.00 97.44 193 GLY A C 1
ATOM 1491 O O . GLY A 1 193 ? 1.015 -17.212 -13.020 1.00 97.44 193 GLY A O 1
ATOM 1492 N N . VAL A 1 194 ? 0.981 -14.965 -12.873 1.00 98.50 194 VAL A N 1
ATOM 1493 C CA . VAL A 1 194 ? 0.949 -14.724 -14.327 1.00 98.50 194 VAL A CA 1
ATOM 1494 C C . VAL A 1 194 ? 2.374 -14.788 -14.886 1.00 98.50 194 VAL A C 1
ATOM 1496 O O . VAL A 1 194 ? 3.222 -14.000 -14.456 1.00 98.50 194 VAL A O 1
ATOM 1499 N N . PRO A 1 195 ? 2.685 -15.724 -15.798 1.00 98.50 195 PRO A N 1
ATOM 1500 C CA . PRO A 1 195 ? 4.027 -15.859 -16.342 1.00 98.50 195 PRO A CA 1
ATOM 1501 C C . PRO A 1 195 ? 4.282 -14.819 -17.451 1.00 98.50 195 PRO A C 1
ATOM 1503 O O . PRO A 1 195 ? 3.443 -14.607 -18.324 1.00 98.50 195 PRO A O 1
ATOM 1506 N N . ALA A 1 196 ? 5.478 -14.236 -17.460 1.00 98.19 196 ALA A N 1
ATOM 1507 C CA . ALA A 1 196 ? 5.971 -13.249 -18.416 1.00 98.19 196 ALA A CA 1
ATOM 1508 C C . ALA A 1 196 ? 5.865 -13.692 -19.890 1.00 98.19 196 ALA A C 1
ATOM 1510 O O . ALA A 1 196 ? 5.563 -12.849 -20.730 1.00 98.19 196 ALA A O 1
ATOM 1511 N N . PRO A 1 197 ? 6.045 -14.987 -20.247 1.00 98.06 197 PRO A N 1
ATOM 1512 C CA . PRO A 1 197 ? 5.764 -15.460 -21.604 1.00 98.06 197 PRO A CA 1
ATOM 1513 C C . PRO A 1 197 ? 4.298 -15.343 -22.054 1.00 98.06 197 PRO A C 1
ATOM 1515 O O . PRO A 1 197 ? 4.044 -15.456 -23.248 1.00 98.06 197 PRO A O 1
ATOM 1518 N N . GLN A 1 198 ? 3.338 -15.180 -21.134 1.00 98.31 198 GLN A N 1
ATOM 1519 C CA . GLN A 1 198 ? 1.920 -14.966 -21.464 1.00 98.31 198 GLN A CA 1
ATOM 1520 C C . GLN A 1 198 ? 1.535 -13.487 -21.421 1.00 98.31 198 GLN A C 1
ATOM 1522 O O . GLN A 1 198 ? 0.797 -13.034 -22.289 1.00 98.31 198 GLN A O 1
ATOM 1527 N N . VAL A 1 199 ? 2.020 -12.752 -20.419 1.00 98.56 199 VAL A N 1
ATOM 1528 C CA . VAL A 1 199 ? 1.786 -11.311 -20.266 1.00 98.56 199 VAL A CA 1
ATOM 1529 C C . VAL A 1 199 ? 3.088 -10.686 -19.801 1.00 98.56 199 VAL A C 1
ATOM 1531 O O . VAL A 1 199 ? 3.556 -11.016 -18.717 1.00 98.56 199 VAL A O 1
ATOM 1534 N N . SER A 1 200 ? 3.692 -9.807 -20.600 1.00 98.69 200 SER A N 1
ATOM 1535 C CA . SER A 1 200 ? 4.929 -9.140 -20.189 1.00 98.69 200 SER A CA 1
ATOM 1536 C C . SER A 1 200 ? 4.664 -8.081 -19.108 1.00 98.69 200 SER A C 1
ATOM 1538 O O . SER A 1 200 ? 3.537 -7.612 -18.928 1.00 98.69 200 SER A O 1
ATOM 1540 N N . VAL A 1 201 ? 5.711 -7.631 -18.407 1.00 98.56 201 VAL A N 1
ATOM 1541 C CA . VAL A 1 201 ? 5.585 -6.491 -17.475 1.00 98.56 201 VAL A CA 1
ATOM 1542 C C . VAL A 1 201 ? 5.160 -5.224 -18.222 1.00 98.56 201 VAL A C 1
ATOM 1544 O O . VAL A 1 201 ? 4.360 -4.453 -17.703 1.00 98.56 201 VAL A O 1
ATOM 1547 N N . SER A 1 202 ? 5.637 -5.031 -19.457 1.00 98.44 202 SER A N 1
ATOM 1548 C CA . SER A 1 202 ? 5.213 -3.911 -20.304 1.00 98.44 202 SER A CA 1
ATOM 1549 C C . SER A 1 202 ? 3.716 -3.966 -20.600 1.00 98.44 202 SER A C 1
ATOM 1551 O O . SER A 1 202 ? 3.042 -2.945 -20.477 1.00 98.44 202 SER A O 1
ATOM 1553 N N . ASP A 1 203 ? 3.197 -5.144 -20.961 1.00 98.62 203 ASP A N 1
ATOM 1554 C CA . ASP A 1 203 ? 1.765 -5.320 -21.212 1.00 98.62 203 ASP A CA 1
ATOM 1555 C C . ASP A 1 203 ? 0.979 -5.029 -19.938 1.00 98.62 203 ASP A C 1
ATOM 1557 O O . ASP A 1 203 ? 0.086 -4.190 -19.978 1.00 98.62 203 ASP A O 1
ATOM 1561 N N . THR A 1 204 ? 1.410 -5.597 -18.805 1.00 98.38 204 THR A N 1
ATOM 1562 C CA . THR A 1 204 ? 0.801 -5.364 -17.485 1.00 98.38 204 THR A CA 1
ATOM 1563 C C . THR A 1 204 ? 0.697 -3.870 -17.157 1.00 98.38 204 THR A C 1
ATOM 1565 O O . THR A 1 204 ? -0.364 -3.376 -16.801 1.00 98.38 204 THR A O 1
ATOM 1568 N N . VAL A 1 205 ? 1.779 -3.104 -17.332 1.00 98.06 205 VAL A N 1
ATOM 1569 C CA . VAL A 1 205 ? 1.771 -1.653 -17.071 1.00 98.06 205 VAL A CA 1
ATOM 1570 C C . VAL A 1 205 ? 0.846 -0.907 -18.038 1.00 98.06 205 VAL A C 1
ATOM 1572 O O . VAL A 1 205 ? 0.205 0.069 -17.652 1.00 98.06 205 VAL A O 1
ATOM 157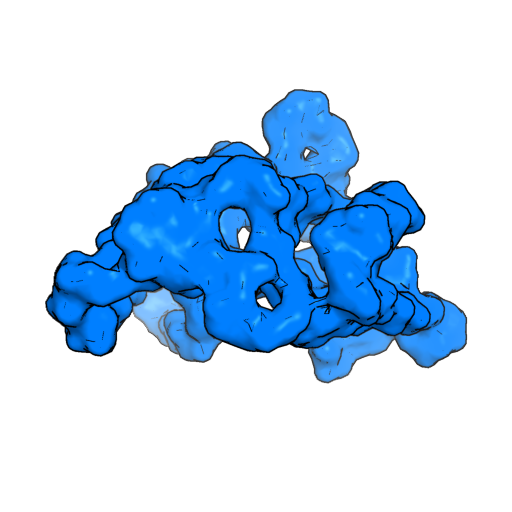5 N N . SER A 1 206 ? 0.779 -1.338 -19.299 1.00 97.94 206 SER A N 1
ATOM 1576 C CA . SER A 1 206 ? -0.040 -0.677 -20.319 1.00 97.94 206 SER A CA 1
ATOM 1577 C C . SER A 1 206 ? -1.538 -0.968 -20.191 1.00 97.94 206 SER A C 1
ATOM 1579 O O . SER A 1 206 ? -2.348 -0.122 -20.575 1.00 97.94 206 SER A O 1
ATOM 1581 N N . THR A 1 207 ? -1.910 -2.134 -19.654 1.00 98.19 207 THR A N 1
ATOM 1582 C CA . THR A 1 207 ? -3.306 -2.567 -19.512 1.00 98.19 207 THR A CA 1
ATOM 1583 C C . THR A 1 207 ? -3.901 -2.295 -18.140 1.00 98.19 207 THR A C 1
ATOM 1585 O O . THR A 1 207 ? -5.127 -2.343 -18.031 1.00 98.19 207 THR A O 1
ATOM 1588 N N . TYR A 1 208 ? -3.055 -1.995 -17.142 1.00 89.56 208 TYR A N 1
ATOM 1589 C CA . TYR A 1 208 ? -3.355 -2.244 -15.723 1.00 89.56 208 TYR A CA 1
ATOM 1590 C C . TYR A 1 208 ? -3.647 -3.737 -15.463 1.00 89.56 208 TYR A C 1
ATOM 1592 O O . TYR A 1 208 ? -4.057 -4.059 -14.326 1.00 89.56 208 TYR A O 1
#

Radius of gyration: 16.73 Å; Cα contacts (8 Å, |Δi|>4): 439; chains: 1; bounding box: 39×48×42 Å

Mean predicted aligned error: 1.93 Å

Organism: Acinetobacter baumannii (NCBI:txid470)

Sequence (208 aa):
WLSSVSSASPMWVANAATIAPSADTLDGKVHLTVANLNNKFHRSLEAPVTESLLKAIFNDEEKFSVHSALPQVALLGDEGAANHNRLGGHYGEPGMQLFVYGREEGNDTRPSRYPARQTREASEAVARLNQVNPQQVIFAQQNPDVIDQGVFHNDVIAVSNRQVLFCHQQAFARQSQLLANLRARVNGFMAIGVPAPQVSVSDTVSTY

Secondary structure (DSSP, 8-state):
-HHHHS--GGG-GGGTEEEE-GGGBTTSSEEEEEP--TTSHHHHTSHHHHHHHHHHHT--TTTEEEEPPPPSSGGG---GGGGEEEE-SSTTS--EEEEEESB-TT-----SSS----BHHHHHHHHHHTTB-GGGEEEEEBPHHHHTTT--SGGGTEEEETTEEEEETTSBTTHHHHHHHHHHHSTT-EEEEEPTTTS-HHHHHHH-